Protein AF-0000000078660891 (afdb_homodimer)

pLDDT: mean 93.03, std 8.42, range [51.09, 98.94]

InterPro domains:
  IPR003448 Molybdopterin biosynthesis MoaE [PF02391] (15-117)
  IPR003448 Molybdopterin biosynthesis MoaE [cd00756] (11-133)
  IPR036563 Molybdopterin biosynthesis MoaE subunit superfamily [G3DSA:3.90.1170.40] (1-146)
  IPR036563 Molybdopterin biosynthesis MoaE subunit superfamily [SSF54690] (5-146)

Foldseek 3Di:
DEAEEEAADFDDQVVVVVVVCVQQPLFPAKDKDWDFAAPDPQFFKKFKDFDVVCQRVVLVVLLVVLVVVAVWSYWYWYAYGGMDGHPTTGIMIMTTHNDHVSNVVSRLQSVLCNLLPPGIWMWTQGPVGIDTDDRDPVSVVSNVVVVD/DEAEEEAADFDDQVVVVVVVCVQQVLFPAKDKDWDFAAPDPQFFKKFKDFDVVCQRVVLVVLLVVLVVVAVWSYWYWYAYGGMDGHPTTGIMIMTTHNDHVSNVVSRLQSVLCNLLPPGIWMWTQGPVGIDTDDRDPVSVVSNVVVVD

Solvent-accessible surface area (backbone atoms only — not comparable to full-atom values): 15226 Å² total; per-residue (Å²): 124,64,47,71,45,79,32,76,60,90,71,56,65,40,59,54,48,43,55,52,54,68,74,40,41,54,22,27,12,34,22,34,39,39,29,28,34,37,42,59,94,62,50,61,30,36,32,33,44,67,51,72,88,49,36,58,57,48,50,47,48,51,47,50,51,43,53,70,74,31,84,54,71,37,37,38,39,38,37,49,38,41,78,41,40,54,56,37,69,40,34,39,34,37,16,24,4,60,44,53,65,52,7,48,50,42,39,51,51,52,50,33,47,64,66,41,43,84,44,58,47,44,33,36,26,38,95,89,40,77,44,77,55,75,84,59,72,64,34,57,56,51,48,59,75,67,72,115,121,64,46,72,46,77,32,76,61,90,72,56,64,41,59,54,50,43,55,52,54,69,72,39,42,54,22,28,12,33,23,34,38,40,29,29,35,37,40,60,94,60,52,61,30,37,33,34,44,68,50,72,86,49,34,58,58,48,52,48,49,51,48,51,50,43,53,71,74,31,83,55,71,36,37,38,40,38,37,50,38,43,79,42,41,55,55,37,68,39,32,40,34,38,16,24,4,59,44,52,66,51,7,48,50,42,40,50,51,52,49,34,48,63,66,43,44,84,44,59,46,45,33,38,25,38,93,90,40,77,45,79,55,75,85,59,72,64,34,59,56,51,47,57,75,66,72,116

Structure (mmCIF, N/CA/C/O backbone):
data_AF-0000000078660891-model_v1
#
loop_
_entity.id
_entity.type
_entity.pdbx_description
1 polymer 'Molybdopterin synthase catalytic subunit'
#
loop_
_atom_site.group_PDB
_atom_site.id
_atom_site.type_symbol
_atom_site.label_atom_id
_atom_site.label_alt_id
_atom_site.label_comp_id
_atom_site.label_asym_id
_atom_site.label_entity_id
_atom_site.label_seq_id
_atom_site.pdbx_PDB_ins_code
_atom_site.Cartn_x
_atom_site.Cartn_y
_atom_site.Cartn_z
_atom_site.occupancy
_atom_site.B_iso_or_equiv
_atom_site.auth_seq_id
_atom_site.auth_comp_id
_atom_site.auth_asym_id
_atom_site.auth_atom_id
_atom_site.pdbx_PDB_model_num
ATOM 1 N N . MET A 1 1 ? 17.922 1.048 -7.715 1 82.75 1 MET A N 1
ATOM 2 C CA . MET A 1 1 ? 18.141 2.07 -6.695 1 82.75 1 MET A CA 1
ATOM 3 C C . MET A 1 1 ? 16.844 2.822 -6.391 1 82.75 1 MET A C 1
ATOM 5 O O . MET A 1 1 ? 16.016 3.023 -7.281 1 82.75 1 MET A O 1
ATOM 9 N N . ALA A 1 2 ? 16.641 3.23 -5.117 1 95.06 2 ALA A N 1
ATOM 10 C CA . ALA A 1 2 ? 15.453 3.947 -4.668 1 95.06 2 ALA A CA 1
ATOM 11 C C . ALA A 1 2 ? 15.352 5.312 -5.344 1 95.06 2 ALA A C 1
ATOM 13 O O . ALA A 1 2 ? 16.375 5.918 -5.695 1 95.06 2 ALA A O 1
ATOM 14 N N . ARG A 1 3 ? 14.281 5.781 -5.691 1 97.62 3 ARG A N 1
ATOM 15 C CA . ARG A 1 3 ? 14 7.141 -6.141 1 97.62 3 ARG A CA 1
ATOM 16 C C . ARG A 1 3 ? 13.398 7.973 -5.016 1 97.62 3 ARG A C 1
ATOM 18 O O . ARG A 1 3 ? 12.359 7.605 -4.449 1 97.62 3 ARG A O 1
ATOM 25 N N . VAL A 1 4 ? 14.031 8.984 -4.688 1 97.88 4 VAL A N 1
ATOM 26 C CA . VAL A 1 4 ? 13.602 9.875 -3.613 1 97.88 4 VAL A CA 1
ATOM 27 C C . VAL A 1 4 ? 13.438 11.297 -4.152 1 97.88 4 VAL A C 1
ATOM 29 O O . VAL A 1 4 ? 14.344 11.82 -4.812 1 97.88 4 VAL A O 1
ATOM 32 N N . ARG A 1 5 ? 12.305 11.859 -3.859 1 96.38 5 ARG A N 1
ATOM 33 C CA . ARG A 1 5 ? 12.008 13.188 -4.383 1 96.38 5 ARG A CA 1
ATOM 34 C C . ARG A 1 5 ? 11.328 14.055 -3.332 1 96.38 5 ARG A C 1
ATOM 36 O O . ARG A 1 5 ? 10.398 13.602 -2.658 1 96.38 5 ARG A O 1
ATOM 43 N N . LEU A 1 6 ? 11.789 15.164 -3.119 1 94.94 6 LEU A N 1
ATOM 44 C CA . LEU A 1 6 ? 11.086 16.219 -2.389 1 94.94 6 LEU A CA 1
ATOM 45 C C . LEU A 1 6 ? 10.43 17.203 -3.352 1 94.94 6 LEU A C 1
ATOM 47 O O . LEU A 1 6 ? 11.109 17.828 -4.168 1 94.94 6 LEU A O 1
ATOM 51 N N . ALA A 1 7 ? 9.125 17.312 -3.266 1 92.06 7 ALA A N 1
ATOM 52 C CA . ALA A 1 7 ? 8.398 18.078 -4.277 1 92.06 7 ALA A CA 1
ATOM 53 C C . ALA A 1 7 ? 7.715 19.297 -3.654 1 92.06 7 ALA A C 1
ATOM 55 O O . ALA A 1 7 ? 7.152 19.203 -2.561 1 92.06 7 ALA A O 1
ATOM 56 N N . LEU A 1 8 ? 7.777 20.391 -4.375 1 88.62 8 LEU A N 1
ATOM 57 C CA . LEU A 1 8 ? 7.008 21.562 -3.984 1 88.62 8 LEU A CA 1
ATOM 58 C C . LEU A 1 8 ? 5.695 21.625 -4.758 1 88.62 8 LEU A C 1
ATOM 60 O O . LEU A 1 8 ? 4.742 22.281 -4.312 1 88.62 8 LEU A O 1
ATOM 64 N N . ASP A 1 9 ? 5.727 20.875 -5.836 1 92.88 9 ASP A N 1
ATOM 65 C CA . ASP A 1 9 ? 4.535 20.859 -6.68 1 92.88 9 ASP A CA 1
ATOM 66 C C . ASP A 1 9 ? 3.709 19.594 -6.445 1 92.88 9 ASP A C 1
ATOM 68 O O . ASP A 1 9 ? 4.227 18.594 -5.949 1 92.88 9 ASP A O 1
ATOM 72 N N . ALA A 1 10 ? 2.496 19.766 -6.891 1 95.06 10 ALA A N 1
ATOM 73 C CA . ALA A 1 10 ? 1.582 18.641 -6.777 1 95.06 10 ALA A CA 1
ATOM 74 C C . ALA A 1 10 ? 2.049 17.469 -7.637 1 95.06 10 ALA A C 1
ATOM 76 O O . ALA A 1 10 ? 2.701 17.672 -8.664 1 95.06 10 ALA A O 1
ATOM 77 N N . PHE A 1 11 ? 1.88 16.25 -7.18 1 96.88 11 PHE A N 1
ATOM 78 C CA . PHE A 1 11 ? 2.031 15.055 -7.996 1 96.88 11 PHE A CA 1
ATOM 79 C C . PHE A 1 11 ? 0.749 14.234 -7.996 1 96.88 11 PHE A C 1
ATOM 81 O O . PHE A 1 11 ? -0.114 14.422 -7.137 1 96.88 11 PHE A O 1
ATOM 88 N N . GLU A 1 12 ? 0.584 13.453 -9.008 1 97.19 12 GLU A N 1
ATOM 89 C CA . GLU A 1 12 ? -0.563 12.562 -9.117 1 97.19 12 GLU A CA 1
ATOM 90 C C . GLU A 1 12 ? -0.206 11.148 -8.664 1 97.19 12 GLU A C 1
ATOM 92 O O . GLU A 1 12 ? 0.491 10.422 -9.367 1 97.19 12 GLU A O 1
ATOM 97 N N . PRO A 1 13 ? -0.673 10.766 -7.492 1 98.19 13 PRO A N 1
ATOM 98 C CA . PRO A 1 13 ? -0.253 9.484 -6.926 1 98.19 13 PRO A CA 1
ATOM 99 C C . PRO A 1 13 ? -0.479 8.312 -7.879 1 98.19 13 PRO A C 1
ATOM 101 O O . PRO A 1 13 ? 0.392 7.453 -8.023 1 98.19 13 PRO A O 1
ATOM 104 N N . ALA A 1 14 ? -1.625 8.328 -8.539 1 97.75 14 ALA A N 1
ATOM 105 C CA . ALA A 1 14 ? -1.939 7.199 -9.414 1 97.75 14 ALA A CA 1
ATOM 106 C C . ALA A 1 14 ? -0.945 7.102 -10.57 1 97.75 14 ALA A C 1
ATOM 108 O O . ALA A 1 14 ? -0.586 6.004 -11 1 97.75 14 ALA A O 1
ATOM 109 N N . ASP A 1 15 ? -0.543 8.266 -11.078 1 98.06 15 ASP A N 1
ATOM 110 C CA . ASP A 1 15 ? 0.458 8.289 -12.141 1 98.06 15 ASP A CA 1
ATOM 111 C C . ASP A 1 15 ? 1.803 7.77 -11.633 1 98.06 15 ASP A C 1
ATOM 113 O O . ASP A 1 15 ? 2.471 6.992 -12.32 1 98.06 15 ASP A O 1
ATOM 117 N N . GLU A 1 16 ? 2.219 8.234 -10.445 1 98.38 16 GLU A N 1
ATOM 118 C CA . GLU A 1 16 ? 3.469 7.777 -9.852 1 98.38 16 GLU A CA 1
ATOM 119 C C . GLU A 1 16 ? 3.447 6.27 -9.602 1 98.38 16 GLU A C 1
ATOM 121 O O . GLU A 1 16 ? 4.426 5.578 -9.883 1 98.38 16 GLU A O 1
ATOM 126 N N . ILE A 1 17 ? 2.311 5.773 -9.133 1 98.56 17 ILE A N 1
ATOM 127 C CA . ILE A 1 17 ? 2.145 4.363 -8.812 1 98.56 17 ILE A CA 1
ATOM 128 C C . ILE A 1 17 ? 2.205 3.527 -10.086 1 98.56 17 ILE A C 1
ATOM 130 O O . ILE A 1 17 ? 2.902 2.514 -10.141 1 98.56 17 ILE A O 1
ATOM 134 N N . ALA A 1 18 ? 1.501 4.008 -11.133 1 98.5 18 ALA A N 1
ATOM 135 C CA . ALA A 1 18 ? 1.494 3.293 -12.406 1 98.5 18 ALA A CA 1
ATOM 136 C C . ALA A 1 18 ? 2.904 3.172 -12.969 1 98.5 18 ALA A C 1
ATOM 138 O O . ALA A 1 18 ? 3.314 2.092 -13.406 1 98.5 18 ALA A O 1
ATOM 139 N N . ALA A 1 19 ? 3.625 4.285 -12.938 1 98.5 19 ALA A N 1
ATOM 140 C CA . ALA A 1 19 ? 4.988 4.301 -13.461 1 98.5 19 ALA A CA 1
ATOM 141 C C . ALA A 1 19 ? 5.898 3.385 -12.648 1 98.5 19 ALA A C 1
ATOM 143 O O . ALA A 1 19 ? 6.699 2.635 -13.211 1 98.5 19 ALA A O 1
ATOM 144 N N . PHE A 1 20 ? 5.766 3.436 -11.336 1 98.62 20 PHE A N 1
ATOM 145 C CA . PHE A 1 20 ? 6.586 2.617 -10.453 1 98.62 20 PHE A CA 1
ATOM 146 C C . PHE A 1 20 ? 6.316 1.135 -10.688 1 98.62 20 PHE A C 1
ATOM 148 O O . PHE A 1 20 ? 7.254 0.341 -10.805 1 98.62 20 PHE A O 1
ATOM 155 N N . ASN A 1 21 ? 4.992 0.787 -10.766 1 98.06 21 ASN A N 1
ATOM 156 C CA . ASN A 1 21 ? 4.613 -0.603 -11 1 98.06 21 ASN A CA 1
ATOM 157 C C . ASN A 1 21 ? 5.215 -1.137 -12.297 1 98.06 21 ASN A C 1
ATOM 159 O O . ASN A 1 21 ? 5.727 -2.258 -12.336 1 98.06 21 ASN A O 1
ATOM 163 N N . ALA A 1 22 ? 5.16 -0.332 -13.312 1 97.62 22 ALA A N 1
ATOM 164 C CA . ALA A 1 22 ? 5.625 -0.737 -14.633 1 97.62 22 ALA A CA 1
ATOM 165 C C . ALA A 1 22 ? 7.133 -0.985 -14.633 1 97.62 22 ALA A C 1
ATOM 167 O O . ALA A 1 22 ? 7.637 -1.776 -15.43 1 97.62 22 ALA A O 1
ATOM 168 N N . LEU A 1 23 ? 7.863 -0.389 -13.727 1 97.94 23 LEU A N 1
ATOM 169 C CA . LEU A 1 23 ? 9.32 -0.449 -13.688 1 97.94 23 LEU A CA 1
ATOM 170 C C . LEU A 1 23 ? 9.797 -1.714 -12.977 1 97.94 23 LEU A C 1
ATOM 172 O O . LEU A 1 23 ? 10.969 -2.07 -13.055 1 97.94 23 LEU A O 1
ATOM 176 N N . HIS A 1 24 ? 8.891 -2.391 -12.305 1 97.75 24 HIS A N 1
ATOM 177 C CA . HIS A 1 24 ? 9.336 -3.502 -11.477 1 97.75 24 HIS A CA 1
ATOM 178 C C . HIS A 1 24 ? 8.555 -4.773 -11.781 1 97.75 24 HIS A C 1
ATOM 180 O O . HIS A 1 24 ? 7.891 -5.328 -10.906 1 97.75 24 HIS A O 1
ATOM 186 N N . PRO A 1 25 ? 8.727 -5.297 -12.945 1 96.5 25 PRO A N 1
ATOM 187 C CA . PRO A 1 25 ? 7.973 -6.473 -13.383 1 96.5 25 PRO A CA 1
ATOM 188 C C . PRO A 1 25 ? 8.367 -7.742 -12.641 1 96.5 25 PRO A C 1
ATOM 190 O O . PRO A 1 25 ? 7.645 -8.742 -12.68 1 96.5 25 PRO A O 1
ATOM 193 N N . ALA A 1 26 ? 9.539 -7.691 -12 1 96.44 26 ALA A N 1
ATOM 194 C CA . ALA A 1 26 ? 10.008 -8.867 -11.273 1 96.44 26 ALA A CA 1
ATOM 195 C C . ALA A 1 26 ? 9.406 -8.922 -9.875 1 96.44 26 ALA A C 1
ATOM 197 O O . ALA A 1 26 ? 9.547 -9.922 -9.164 1 96.44 26 ALA A O 1
ATOM 198 N N . ALA A 1 27 ? 8.727 -7.828 -9.469 1 97.62 27 ALA A N 1
ATOM 199 C CA . ALA A 1 27 ? 8.117 -7.805 -8.141 1 97.62 27 ALA A CA 1
ATOM 200 C C . ALA A 1 27 ? 6.879 -8.695 -8.086 1 97.62 27 ALA A C 1
ATOM 202 O O . ALA A 1 27 ? 6.062 -8.688 -9.016 1 97.62 27 ALA A O 1
ATOM 203 N N . GLY A 1 28 ? 6.789 -9.453 -7.027 1 97.06 28 GLY A N 1
ATOM 204 C CA . GLY A 1 28 ? 5.566 -10.195 -6.766 1 97.06 28 GLY A CA 1
ATOM 205 C C . GLY A 1 28 ? 4.582 -9.438 -5.898 1 97.06 28 GLY A C 1
ATOM 206 O O . GLY A 1 28 ? 3.396 -9.773 -5.848 1 97.06 28 GLY A O 1
ATOM 207 N N . GLY A 1 29 ? 5.102 -8.461 -5.18 1 98.12 29 GLY A N 1
ATOM 208 C CA . GLY A 1 29 ? 4.305 -7.625 -4.301 1 98.12 29 GLY A CA 1
ATOM 209 C C . GLY A 1 29 ? 4.785 -6.188 -4.25 1 98.12 29 GLY A C 1
ATOM 210 O O . GLY A 1 29 ? 5.988 -5.934 -4.168 1 98.12 29 GLY A O 1
ATOM 211 N N . ILE A 1 30 ? 3.887 -5.277 -4.355 1 98.88 30 ILE A N 1
ATOM 212 C CA . ILE A 1 30 ? 4.164 -3.852 -4.234 1 98.88 30 ILE A CA 1
ATOM 213 C C . ILE A 1 30 ? 3.244 -3.234 -3.186 1 98.88 30 ILE A C 1
ATOM 215 O O . ILE A 1 30 ? 2.021 -3.385 -3.258 1 98.88 30 ILE A O 1
ATOM 219 N N . VAL A 1 31 ? 3.852 -2.619 -2.221 1 98.94 31 VAL A N 1
ATOM 220 C CA . VAL A 1 31 ? 3.09 -1.907 -1.198 1 98.94 31 VAL A CA 1
ATOM 221 C C . VAL A 1 31 ? 3.252 -0.401 -1.39 1 98.94 31 VAL A C 1
ATOM 223 O O . VAL A 1 31 ? 4.363 0.089 -1.605 1 98.94 31 VAL A O 1
ATOM 226 N N . THR A 1 32 ? 2.15 0.285 -1.341 1 98.88 32 THR A N 1
ATOM 227 C CA . THR A 1 32 ? 2.133 1.735 -1.495 1 98.88 32 THR A CA 1
ATOM 228 C C . THR A 1 32 ? 1.429 2.396 -0.313 1 98.88 32 THR A C 1
ATOM 230 O O . THR A 1 32 ? 0.391 1.916 0.146 1 98.88 32 THR A O 1
ATOM 233 N N . PHE A 1 33 ? 1.987 3.373 0.142 1 98.88 33 PHE A N 1
ATOM 234 C CA . PHE A 1 33 ? 1.32 4.258 1.092 1 98.88 33 PHE A CA 1
ATOM 235 C C . PHE A 1 33 ? 1.118 5.641 0.491 1 98.88 33 PHE A C 1
ATOM 237 O O . PHE A 1 33 ? 2.055 6.23 -0.053 1 98.88 33 PHE A O 1
ATOM 244 N N . LEU A 1 34 ? -0.027 6.113 0.581 1 98.81 34 LEU A N 1
ATOM 245 C CA . LEU A 1 34 ? -0.376 7.48 0.213 1 98.81 34 LEU A CA 1
ATOM 246 C C . LEU A 1 34 ? -0.89 8.25 1.422 1 98.81 34 LEU A C 1
ATOM 248 O O . LEU A 1 34 ? -1.894 7.871 2.027 1 98.81 34 LEU A O 1
ATOM 252 N N . GLY A 1 35 ? -0.193 9.234 1.776 1 98.12 35 GLY A N 1
ATOM 253 C CA . GLY A 1 35 ? -0.695 10.211 2.727 1 98.12 35 GLY A CA 1
ATOM 254 C C . GLY A 1 35 ? -1.284 11.438 2.062 1 98.12 35 GLY A C 1
ATOM 255 O O . GLY A 1 35 ? -0.744 11.938 1.071 1 98.12 35 GLY A O 1
ATOM 256 N N . GLN A 1 36 ? -2.371 11.93 2.584 1 98 36 GLN A N 1
ATOM 257 C CA . GLN A 1 36 ? -3.021 13.102 2.004 1 98 36 GLN A CA 1
ATOM 258 C C . GLN A 1 36 ? -3.594 14.008 3.092 1 98 36 GLN A C 1
ATOM 260 O O . GLN A 1 36 ? -3.809 13.562 4.223 1 98 36 GLN A O 1
ATOM 265 N N . VAL A 1 37 ? -3.773 15.258 2.719 1 97.12 37 VAL A N 1
ATOM 266 C CA . VAL A 1 37 ? -4.465 16.172 3.619 1 97.12 37 VAL A CA 1
ATOM 267 C C . VAL A 1 37 ? -5.926 15.758 3.764 1 97.12 37 VAL A C 1
ATOM 269 O O . VAL A 1 37 ? -6.668 15.727 2.781 1 97.12 37 VAL A O 1
ATOM 272 N N . ARG A 1 38 ? -6.289 15.469 4.961 1 96.88 38 ARG A N 1
ATOM 273 C CA . ARG A 1 38 ? -7.637 14.961 5.188 1 96.88 38 ARG A CA 1
ATOM 274 C C . ARG A 1 38 ? -8.68 16.047 4.922 1 96.88 38 ARG A C 1
ATOM 276 O O . ARG A 1 38 ? -8.492 17.203 5.297 1 96.88 38 ARG A O 1
ATOM 283 N N . GLU A 1 39 ? -9.625 15.578 4.27 1 96.06 39 GLU A N 1
ATOM 284 C CA . GLU A 1 39 ? -10.805 16.438 4.219 1 96.06 39 GLU A CA 1
ATOM 285 C C . GLU A 1 39 ? -11.625 16.328 5.504 1 96.06 39 GLU A C 1
ATOM 287 O O . GLU A 1 39 ? -11.766 15.234 6.059 1 96.06 39 GLU A O 1
ATOM 292 N N . GLY A 1 40 ? -12.031 17.422 5.859 1 90 40 GLY A N 1
ATOM 293 C CA . GLY A 1 40 ? -12.828 17.5 7.074 1 90 40 GLY A CA 1
ATOM 294 C C . GLY A 1 40 ? -12.07 18.094 8.25 1 90 40 GLY A C 1
ATOM 295 O O . GLY A 1 40 ? -10.922 18.516 8.102 1 90 40 GLY A O 1
ATOM 296 N N . GLY A 1 41 ? -12.719 18.297 9.383 1 89.31 41 GLY A N 1
ATOM 297 C CA . GLY A 1 41 ? -12.102 18.781 10.609 1 89.31 41 GLY A CA 1
ATOM 298 C C . GLY A 1 41 ? -11.875 20.281 10.602 1 89.31 41 GLY A C 1
ATOM 299 O O . GLY A 1 41 ? -11.188 20.828 11.469 1 89.31 41 GLY A O 1
ATOM 300 N N . GLY A 1 42 ? -12.305 20.922 9.57 1 93.25 42 GLY A N 1
ATOM 301 C CA . GLY A 1 42 ? -12.203 22.375 9.555 1 93.25 42 GLY A CA 1
ATOM 302 C C . GLY A 1 42 ? -10.883 22.875 9.008 1 93.25 42 GLY A C 1
ATOM 303 O O . GLY A 1 42 ? -10.617 24.078 9.023 1 93.25 42 GLY A O 1
ATOM 304 N N . VAL A 1 43 ? -10.008 21.984 8.555 1 94.69 43 VAL A N 1
ATOM 305 C CA . VAL A 1 43 ? -8.719 22.391 8.008 1 94.69 43 VAL A CA 1
ATOM 306 C C . VAL A 1 43 ? -8.914 22.938 6.598 1 94.69 43 VAL A C 1
ATOM 308 O O . VAL A 1 43 ? -9.531 22.297 5.75 1 94.69 43 VAL A O 1
ATOM 311 N N . GLU A 1 44 ? -8.383 24.109 6.398 1 97.25 44 GLU A N 1
ATOM 312 C CA . GLU A 1 44 ? -8.477 24.766 5.094 1 97.25 44 GLU A CA 1
ATOM 313 C C . GLU A 1 44 ? -7.203 24.562 4.281 1 97.25 44 GLU A C 1
ATOM 315 O O . GLU A 1 44 ? -7.234 24.578 3.051 1 97.25 44 GLU A O 1
ATOM 320 N N . ALA A 1 45 ? -6.113 24.484 5.059 1 97.5 45 ALA A N 1
ATOM 321 C CA . ALA A 1 45 ? -4.805 24.297 4.438 1 97.5 45 ALA A CA 1
ATOM 322 C C . ALA A 1 45 ? -3.787 23.781 5.449 1 97.5 45 ALA A C 1
ATOM 324 O O . ALA A 1 45 ? -3.979 23.922 6.66 1 97.5 45 ALA A O 1
ATOM 325 N N . LEU A 1 46 ? -2.822 23.141 4.902 1 96.31 46 LEU A N 1
ATOM 326 C CA . LEU A 1 46 ? -1.662 22.75 5.691 1 96.31 46 LEU A CA 1
ATOM 327 C C . LEU A 1 46 ? -0.367 23.156 5 1 96.31 46 LEU A C 1
ATOM 329 O O . LEU A 1 46 ? -0.306 23.219 3.771 1 96.31 46 LEU A O 1
ATOM 333 N N . GLU A 1 47 ? 0.554 23.516 5.801 1 95.75 47 GLU A N 1
ATOM 334 C CA . GLU A 1 47 ? 1.881 23.781 5.262 1 95.75 47 GLU A CA 1
ATOM 335 C C . GLU A 1 47 ? 2.943 22.922 5.938 1 95.75 47 GLU A C 1
ATOM 337 O O . GLU A 1 47 ? 3 22.859 7.168 1 95.75 47 GLU A O 1
ATOM 342 N N . LEU A 1 48 ? 3.709 22.281 5.074 1 94.94 48 LEU A N 1
ATOM 343 C CA . LEU A 1 48 ? 4.906 21.609 5.559 1 94.94 48 LEU A CA 1
ATOM 344 C C . LEU A 1 48 ? 6.16 22.406 5.203 1 94.94 48 LEU A C 1
ATOM 346 O O . LEU A 1 48 ? 6.34 22.797 4.051 1 94.94 48 LEU A O 1
ATOM 350 N N . GLN A 1 49 ? 6.938 22.625 6.191 1 92.88 49 GLN A N 1
ATOM 351 C CA . GLN A 1 49 ? 8.25 23.219 6 1 92.88 49 GLN A CA 1
ATOM 352 C C . GLN A 1 49 ? 9.359 22.234 6.336 1 92.88 49 GLN A C 1
ATOM 354 O O . GLN A 1 49 ? 9.133 21.25 7.055 1 92.88 49 GLN A O 1
ATOM 359 N N . HIS A 1 50 ? 10.445 22.438 5.609 1 90.12 50 HIS A N 1
ATOM 360 C CA . HIS A 1 50 ? 11.547 21.516 5.871 1 90.12 50 HIS A CA 1
ATOM 361 C C . HIS A 1 50 ? 12.891 22.25 5.855 1 90.12 50 HIS A C 1
ATOM 363 O O . HIS A 1 50 ? 12.977 23.391 5.391 1 90.12 50 HIS A O 1
ATOM 369 N N . TYR A 1 51 ? 13.859 21.594 6.508 1 87.62 51 TYR A N 1
ATOM 370 C CA . TYR A 1 51 ? 15.234 22.094 6.438 1 87.62 51 TYR A CA 1
ATOM 371 C C . TYR A 1 51 ? 15.961 21.5 5.234 1 87.62 51 TYR A C 1
ATOM 373 O O . TYR A 1 51 ? 16.5 20.391 5.309 1 87.62 51 TYR A O 1
ATOM 381 N N . ALA A 1 52 ? 16.156 22.234 4.219 1 83.94 52 ALA A N 1
ATOM 382 C CA . ALA A 1 52 ? 16.547 21.781 2.885 1 83.94 52 ALA A CA 1
ATOM 383 C C . ALA A 1 52 ? 17.828 20.969 2.932 1 83.94 52 ALA A C 1
ATOM 385 O O . ALA A 1 52 ? 17.906 19.891 2.342 1 83.94 52 ALA A O 1
ATOM 386 N N . PRO A 1 53 ? 18.781 21.375 3.654 1 86.75 53 PRO A N 1
ATOM 387 C CA . PRO A 1 53 ? 20.078 20.688 3.613 1 86.75 53 PRO A CA 1
ATOM 388 C C . PRO A 1 53 ? 20.016 19.281 4.219 1 86.75 53 PRO A C 1
ATOM 390 O O . PRO A 1 53 ? 20.875 18.453 3.932 1 86.75 53 PRO A O 1
ATOM 393 N N . MET A 1 54 ? 18.953 19.062 4.984 1 88.56 54 MET A N 1
ATOM 394 C CA . MET A 1 54 ? 18.969 17.797 5.715 1 88.56 54 MET A CA 1
ATOM 395 C C . MET A 1 54 ? 17.828 16.891 5.266 1 88.56 54 MET A C 1
ATOM 397 O O . MET A 1 54 ? 17.922 15.664 5.363 1 88.56 54 MET A O 1
ATOM 401 N N . THR A 1 55 ? 16.812 17.484 4.77 1 92 55 THR A N 1
ATOM 402 C CA . THR A 1 55 ? 15.586 16.719 4.539 1 92 55 THR A CA 1
ATOM 403 C C . THR A 1 55 ? 15.781 15.703 3.414 1 92 55 THR A C 1
ATOM 405 O O . THR A 1 55 ? 15.656 14.5 3.629 1 92 55 THR A O 1
ATOM 408 N N . LEU A 1 56 ? 16.203 16.172 2.252 1 94.19 56 LEU A N 1
ATOM 409 C CA . LEU A 1 56 ? 16.344 15.266 1.115 1 94.19 56 LEU A CA 1
ATOM 410 C C . LEU A 1 56 ? 17.484 14.273 1.356 1 94.19 56 LEU A C 1
ATOM 412 O O . LEU A 1 56 ? 17.297 13.062 1.173 1 94.19 56 LEU A O 1
ATOM 416 N N . PRO A 1 57 ? 18.688 14.711 1.883 1 94.44 57 PRO A N 1
ATOM 417 C CA . PRO A 1 57 ? 19.719 13.727 2.199 1 94.44 57 PRO A CA 1
ATOM 418 C C . PRO A 1 57 ? 19.266 12.703 3.236 1 94.44 57 PRO A C 1
ATOM 420 O O . PRO A 1 57 ? 19.625 11.523 3.143 1 94.44 57 PRO A O 1
ATOM 423 N N . GLY A 1 58 ? 18.5 13.102 4.234 1 94.25 58 GLY A N 1
ATOM 424 C CA . GLY A 1 58 ? 17.953 12.188 5.227 1 94.25 58 GLY A CA 1
ATOM 425 C C . GLY A 1 58 ? 17 11.172 4.641 1 94.25 58 GLY A C 1
ATOM 426 O O . GLY A 1 58 ? 17.062 9.984 4.973 1 94.25 58 GLY A O 1
ATOM 427 N N . MET A 1 59 ? 16.172 11.641 3.74 1 95.88 59 MET A N 1
ATOM 428 C CA . MET A 1 59 ? 15.25 10.742 3.053 1 95.88 59 MET A CA 1
ATOM 429 C C . MET A 1 59 ? 16.016 9.727 2.207 1 95.88 59 MET A C 1
ATOM 431 O O . MET A 1 59 ? 15.633 8.555 2.156 1 95.88 59 MET A O 1
ATOM 435 N N . GLU A 1 60 ? 17.047 10.188 1.566 1 96.81 60 GLU A N 1
ATOM 436 C CA . GLU A 1 60 ? 17.859 9.305 0.745 1 96.81 60 GLU A CA 1
ATOM 437 C C . GLU A 1 60 ? 18.578 8.258 1.598 1 96.81 60 GLU A C 1
ATOM 439 O O . GLU A 1 60 ? 18.656 7.086 1.215 1 96.81 60 GLU A O 1
ATOM 444 N N . GLU A 1 61 ? 19.031 8.719 2.709 1 96.19 61 GLU A N 1
ATOM 445 C CA . GLU A 1 61 ? 19.672 7.781 3.621 1 96.19 61 GLU A CA 1
ATOM 446 C C . GLU A 1 61 ? 18.672 6.758 4.152 1 96.19 61 GLU A C 1
ATOM 448 O O . GLU A 1 61 ? 18.984 5.57 4.254 1 96.19 61 GLU A O 1
ATOM 453 N N . LEU A 1 62 ? 17.516 7.219 4.48 1 96.25 62 LEU A N 1
ATOM 454 C CA . LEU A 1 62 ? 16.453 6.332 4.926 1 96.25 62 LEU A CA 1
ATOM 455 C C . LEU A 1 62 ? 16.156 5.273 3.873 1 96.25 62 LEU A C 1
ATOM 457 O O . LEU A 1 62 ? 16 4.094 4.199 1 96.25 62 LEU A O 1
ATOM 461 N N . ALA A 1 63 ? 16.109 5.684 2.639 1 98 63 ALA A N 1
ATOM 462 C CA . ALA A 1 63 ? 15.867 4.754 1.538 1 98 63 ALA A CA 1
ATOM 463 C C . ALA A 1 63 ? 16.984 3.721 1.437 1 98 63 ALA A C 1
ATOM 465 O O . ALA A 1 63 ? 16.719 2.529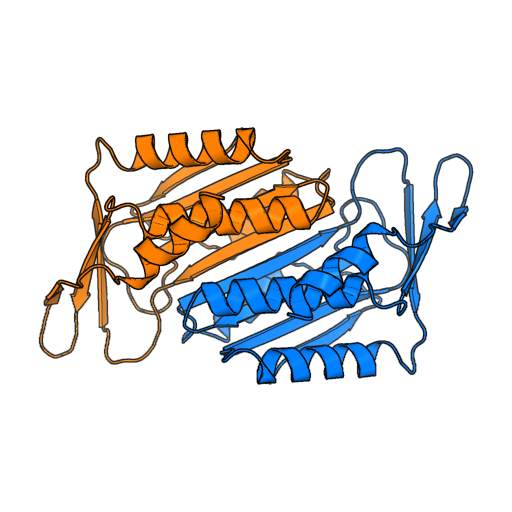 1.251 1 98 63 ALA A O 1
ATOM 466 N N . ARG A 1 64 ? 18.219 4.176 1.604 1 97.5 64 ARG A N 1
ATOM 467 C CA . ARG A 1 64 ? 19.359 3.273 1.547 1 97.5 64 ARG A CA 1
ATOM 468 C C . ARG A 1 64 ? 19.297 2.238 2.666 1 97.5 64 ARG A C 1
ATOM 470 O O . ARG A 1 64 ? 19.578 1.058 2.441 1 97.5 64 ARG A O 1
ATOM 477 N N . VAL A 1 65 ? 18.953 2.684 3.82 1 97.31 65 VAL A N 1
ATOM 478 C CA . VAL A 1 65 ? 18.844 1.785 4.965 1 97.31 65 VAL A CA 1
ATOM 479 C C . VAL A 1 65 ? 17.766 0.732 4.699 1 97.31 65 VAL A C 1
ATOM 481 O O . VAL A 1 65 ? 17.984 -0.459 4.93 1 97.31 65 VAL A O 1
ATOM 484 N N . ALA A 1 66 ? 16.609 1.167 4.191 1 97.62 66 ALA A N 1
ATOM 485 C CA . ALA A 1 66 ? 15.523 0.238 3.881 1 97.62 66 ALA A CA 1
ATOM 486 C C . ALA A 1 66 ? 15.977 -0.803 2.859 1 97.62 66 ALA A C 1
ATOM 488 O O . ALA A 1 66 ? 15.703 -1.996 3.018 1 97.62 66 ALA A O 1
ATOM 489 N N . GLU A 1 67 ? 16.719 -0.349 1.86 1 97.88 67 GLU A N 1
ATOM 490 C CA . GLU A 1 67 ? 17.172 -1.243 0.803 1 97.88 67 GLU A CA 1
ATOM 491 C C . GLU A 1 67 ? 18.203 -2.234 1.331 1 97.88 67 GLU A C 1
ATOM 493 O O . GLU A 1 67 ? 18.359 -3.33 0.787 1 97.88 67 GLU A O 1
ATOM 498 N N . ARG A 1 68 ? 18.891 -1.805 2.367 1 97.19 68 ARG A N 1
ATOM 499 C CA . ARG A 1 68 ? 19.859 -2.705 2.982 1 97.19 68 ARG A CA 1
ATOM 500 C C . ARG A 1 68 ? 19.156 -3.727 3.879 1 97.19 68 ARG A C 1
ATOM 502 O O . ARG A 1 68 ? 19.641 -4.852 4.027 1 97.19 68 ARG A O 1
ATOM 509 N N . ARG A 1 69 ? 18.078 -3.363 4.441 1 97.31 69 ARG A N 1
ATOM 510 C CA . ARG A 1 69 ? 17.391 -4.211 5.406 1 97.31 69 ARG A CA 1
ATOM 511 C C . ARG A 1 69 ? 16.531 -5.258 4.699 1 97.31 69 ARG A C 1
ATOM 513 O O . ARG A 1 69 ? 16.359 -6.371 5.203 1 97.31 69 ARG A O 1
ATOM 520 N N . TRP A 1 70 ? 15.938 -4.906 3.586 1 98.06 70 TRP A N 1
ATOM 521 C CA . TRP A 1 70 ? 15.055 -5.82 2.861 1 98.06 70 TRP A CA 1
ATOM 522 C C . TRP A 1 70 ? 15.477 -5.93 1.399 1 98.06 70 TRP A C 1
ATOM 524 O O . TRP A 1 70 ? 15.938 -4.957 0.803 1 98.06 70 TRP A O 1
ATOM 534 N N . PRO A 1 71 ? 15.352 -7.117 0.847 1 98.06 71 PRO A N 1
ATOM 535 C CA . PRO A 1 71 ? 15.672 -7.309 -0.571 1 98.06 71 PRO A CA 1
ATOM 536 C C . PRO A 1 71 ? 14.602 -6.73 -1.497 1 98.06 71 PRO A C 1
ATOM 538 O O . PRO A 1 71 ? 13.812 -7.477 -2.072 1 98.06 71 PRO A O 1
ATOM 541 N N . LEU A 1 72 ? 14.711 -5.453 -1.768 1 98.44 72 LEU A N 1
ATOM 542 C CA . LEU A 1 72 ? 13.703 -4.746 -2.551 1 98.44 72 LEU A CA 1
ATOM 543 C C . LEU A 1 72 ? 14.078 -4.73 -4.031 1 98.44 72 LEU A C 1
ATOM 545 O O . LEU A 1 72 ? 15.258 -4.637 -4.375 1 98.44 72 LEU A O 1
ATOM 549 N N . GLU A 1 73 ? 13.07 -4.836 -4.855 1 97.88 73 GLU A N 1
ATOM 550 C CA . GLU A 1 73 ? 13.219 -4.582 -6.285 1 97.88 73 GLU A CA 1
ATOM 551 C C . GLU A 1 73 ? 13.227 -3.086 -6.582 1 97.88 73 GLU A C 1
ATOM 553 O O . GLU A 1 73 ? 13.812 -2.648 -7.578 1 97.88 73 GLU A O 1
ATOM 558 N N . GLY A 1 74 ? 12.562 -2.332 -5.75 1 98.56 74 GLY A N 1
ATOM 559 C CA . GLY A 1 74 ? 12.477 -0.89 -5.918 1 98.56 74 GLY A CA 1
ATOM 560 C C . GLY A 1 74 ? 11.859 -0.186 -4.723 1 98.56 74 GLY A C 1
ATOM 561 O O . GLY A 1 74 ? 11.156 -0.807 -3.926 1 98.56 74 GLY A O 1
ATOM 562 N N . LEU A 1 75 ? 12.148 1.088 -4.641 1 98.88 75 LEU A N 1
ATOM 563 C CA . LEU A 1 75 ? 11.617 1.952 -3.592 1 98.88 75 LEU A CA 1
ATOM 564 C C . LEU A 1 75 ? 11.445 3.379 -4.102 1 98.88 75 LEU A C 1
ATOM 566 O O . LEU A 1 75 ? 12.344 3.928 -4.742 1 98.88 75 LEU A O 1
ATOM 570 N N . LEU A 1 76 ? 10.289 3.918 -3.906 1 98.88 76 LEU A N 1
ATOM 571 C CA . LEU A 1 76 ? 9.977 5.305 -4.234 1 98.88 76 LEU A CA 1
ATOM 572 C C . LEU A 1 76 ? 9.516 6.066 -3 1 98.88 76 LEU A C 1
ATOM 574 O O . LEU A 1 76 ? 8.688 5.566 -2.232 1 98.88 76 LEU A O 1
ATOM 578 N N . ILE A 1 77 ? 10.086 7.18 -2.754 1 98.5 77 ILE A N 1
ATOM 579 C CA . ILE A 1 77 ? 9.633 8.109 -1.726 1 98.5 77 ILE A CA 1
ATOM 580 C C . ILE A 1 77 ? 9.422 9.492 -2.336 1 98.5 77 ILE A C 1
ATOM 582 O O . ILE A 1 77 ? 10.359 10.102 -2.846 1 98.5 77 ILE A O 1
ATOM 586 N N . VAL A 1 78 ? 8.234 9.945 -2.328 1 98.06 78 VAL A N 1
ATOM 587 C CA . VAL A 1 78 ? 7.906 11.312 -2.715 1 98.06 78 VAL A CA 1
ATOM 588 C C . VAL A 1 78 ? 7.273 12.039 -1.533 1 98.06 78 VAL A C 1
ATOM 590 O O . VAL A 1 78 ? 6.285 11.578 -0.963 1 98.06 78 VAL A O 1
ATOM 593 N N . HIS A 1 79 ? 7.801 13.07 -1.15 1 96.94 79 HIS A N 1
ATOM 594 C CA . HIS A 1 79 ? 7.242 13.883 -0.074 1 96.94 79 HIS A CA 1
ATOM 595 C C . HIS A 1 79 ? 7.105 15.344 -0.498 1 96.94 79 HIS A C 1
ATOM 597 O O . HIS A 1 79 ? 8.031 15.914 -1.076 1 96.94 79 HIS A O 1
ATOM 603 N N . ARG A 1 80 ? 6.012 15.867 -0.206 1 95.94 80 ARG A N 1
ATOM 604 C CA . ARG A 1 80 ? 5.762 17.266 -0.565 1 95.94 80 ARG A CA 1
ATOM 605 C C . ARG A 1 80 ? 6.121 18.188 0.585 1 95.94 80 ARG A C 1
ATOM 607 O O . ARG A 1 80 ? 6.102 17.797 1.75 1 95.94 80 ARG A O 1
ATOM 614 N N . SER A 1 81 ? 6.5 19.359 0.222 1 94.94 81 SER A N 1
ATOM 615 C CA . SER A 1 81 ? 6.59 20.5 1.12 1 94.94 81 SER A CA 1
ATOM 616 C C . SER A 1 81 ? 5.781 21.688 0.592 1 94.94 81 SER A C 1
ATOM 618 O O . SER A 1 81 ? 5.301 21.656 -0.543 1 94.94 81 SER A O 1
ATOM 620 N N . GLY A 1 82 ? 5.535 22.625 1.489 1 95.62 82 GLY A N 1
ATOM 621 C CA . GLY A 1 82 ? 4.766 23.797 1.105 1 95.62 82 GLY A CA 1
ATOM 622 C C . GLY A 1 82 ? 3.301 23.703 1.485 1 95.62 82 GLY A C 1
ATOM 623 O O . GLY A 1 82 ? 2.928 22.906 2.344 1 95.62 82 GLY A O 1
ATOM 624 N N . VAL A 1 83 ? 2.518 24.562 0.846 1 96.69 83 VAL A N 1
ATOM 625 C CA . VAL A 1 83 ? 1.105 24.672 1.199 1 96.69 83 VAL A CA 1
ATOM 626 C C . VAL A 1 83 ? 0.292 23.656 0.389 1 96.69 83 VAL A C 1
ATOM 628 O O . VAL A 1 83 ? 0.505 23.5 -0.816 1 96.69 83 VAL A O 1
ATOM 631 N N . MET A 1 84 ? -0.562 23 1.106 1 97.5 84 MET A N 1
ATOM 632 C CA . MET A 1 84 ? -1.453 22.016 0.498 1 97.5 84 MET A CA 1
ATOM 633 C C . MET A 1 84 ? -2.885 22.203 0.993 1 97.5 84 MET A C 1
ATOM 635 O O . MET A 1 84 ? -3.107 22.75 2.072 1 97.5 84 MET A O 1
ATOM 639 N N . LYS A 1 85 ? -3.812 21.812 0.18 1 97.19 85 LYS A N 1
ATOM 640 C CA . LYS A 1 85 ? -5.23 21.875 0.519 1 97.19 85 LYS A CA 1
ATOM 641 C C . LYS A 1 85 ? -5.785 20.484 0.815 1 97.19 85 LYS A C 1
ATOM 643 O O . LYS A 1 85 ? -5.148 19.469 0.502 1 97.19 85 LYS A O 1
ATOM 648 N N . PRO A 1 86 ? -6.961 20.406 1.426 1 97.38 86 PRO A N 1
ATOM 649 C CA . PRO A 1 86 ? -7.578 19.109 1.653 1 97.38 86 PRO A CA 1
ATOM 650 C C . PRO A 1 86 ? -7.621 18.25 0.391 1 97.38 86 PRO A C 1
ATOM 652 O O . PRO A 1 86 ? -7.891 18.75 -0.698 1 97.38 86 PRO A O 1
ATOM 655 N N . ARG A 1 87 ? -7.25 16.984 0.504 1 97.06 87 ARG A N 1
ATOM 656 C CA . ARG A 1 87 ? -7.234 15.953 -0.533 1 97.06 87 ARG A CA 1
ATOM 657 C C . ARG A 1 87 ? -5.883 15.914 -1.243 1 97.06 87 ARG A C 1
ATOM 659 O O . ARG A 1 87 ? -5.57 14.945 -1.937 1 97.06 87 ARG A O 1
ATOM 666 N N . ASP A 1 88 ? -5.094 17 -1.114 1 97.62 88 ASP A N 1
ATOM 667 C CA . ASP A 1 88 ? -3.783 16.984 -1.755 1 97.62 88 ASP A CA 1
ATOM 668 C C . ASP A 1 88 ? -2.918 15.859 -1.203 1 97.62 88 ASP A C 1
ATOM 670 O O . ASP A 1 88 ? -2.908 15.609 0.004 1 97.62 88 ASP A O 1
ATOM 674 N N . PRO A 1 89 ? -2.188 15.133 -2.074 1 98 89 PRO A N 1
ATOM 675 C CA . PRO A 1 89 ? -1.201 14.164 -1.587 1 98 89 PRO A CA 1
ATOM 676 C C . PRO A 1 89 ? -0.035 14.828 -0.858 1 98 89 PRO A C 1
ATOM 678 O O . PRO A 1 89 ? 0.43 15.891 -1.27 1 98 89 PRO A O 1
ATOM 681 N N . ILE A 1 90 ? 0.34 14.266 0.2 1 97.12 90 ILE A N 1
ATOM 682 C CA . ILE A 1 90 ? 1.453 14.75 1.01 1 97.12 90 ILE A CA 1
ATOM 683 C C . ILE A 1 90 ? 2.689 13.891 0.751 1 97.12 90 ILE A C 1
ATOM 685 O O . ILE A 1 90 ? 3.781 14.414 0.519 1 97.12 90 ILE A O 1
ATOM 689 N N . VAL A 1 91 ? 2.523 12.602 0.798 1 97.88 91 VAL A N 1
ATOM 690 C CA . VAL A 1 91 ? 3.643 11.672 0.742 1 97.88 91 VAL A CA 1
ATOM 691 C C . VAL A 1 91 ? 3.213 10.391 0.024 1 97.88 91 VAL A C 1
ATOM 693 O O . VAL A 1 91 ? 2.074 9.945 0.17 1 97.88 91 VAL A O 1
ATOM 696 N N . LEU A 1 92 ? 4.043 9.828 -0.801 1 98.69 92 LEU A N 1
ATOM 697 C CA . LEU A 1 92 ? 3.887 8.547 -1.473 1 98.69 92 LEU A CA 1
ATOM 698 C C . LEU A 1 92 ? 5.121 7.672 -1.273 1 98.69 92 LEU A C 1
ATOM 700 O O . LEU A 1 92 ? 6.242 8.102 -1.555 1 98.69 92 LEU A O 1
ATOM 704 N N . VAL A 1 93 ? 4.926 6.539 -0.729 1 98.81 93 VAL A N 1
ATOM 705 C CA . VAL A 1 93 ? 5.977 5.535 -0.602 1 98.81 93 VAL A CA 1
ATOM 706 C C . VAL A 1 93 ? 5.562 4.258 -1.325 1 98.81 93 VAL A C 1
ATOM 708 O O . VAL A 1 93 ? 4.461 3.744 -1.108 1 98.81 93 VAL A O 1
ATOM 711 N N . CYS A 1 94 ? 6.379 3.785 -2.189 1 98.94 94 CYS A N 1
ATOM 712 C CA . CYS A 1 94 ? 6.172 2.518 -2.879 1 98.94 94 CYS A CA 1
ATOM 713 C C . CYS A 1 94 ? 7.348 1.574 -2.65 1 98.94 94 CYS A C 1
ATOM 715 O O . CYS A 1 94 ? 8.5 1.958 -2.842 1 98.94 94 CYS A O 1
ATOM 717 N N . ALA A 1 95 ? 7.074 0.417 -2.264 1 98.94 95 ALA A N 1
ATOM 718 C CA . ALA A 1 95 ? 8.094 -0.613 -2.094 1 98.94 95 ALA A CA 1
ATOM 719 C C . ALA A 1 95 ? 7.742 -1.87 -2.885 1 98.94 95 ALA A C 1
ATOM 721 O O . ALA A 1 95 ? 6.656 -2.432 -2.717 1 98.94 95 ALA A O 1
ATOM 722 N N . ALA A 1 96 ? 8.617 -2.248 -3.758 1 98.81 96 ALA A N 1
ATOM 723 C CA . ALA A 1 96 ? 8.461 -3.461 -4.559 1 98.81 96 ALA A CA 1
ATOM 724 C C . ALA A 1 96 ? 9.445 -4.543 -4.113 1 98.81 96 ALA A C 1
ATOM 726 O O . ALA A 1 96 ? 10.625 -4.262 -3.885 1 98.81 96 ALA A O 1
ATOM 727 N N . ALA A 1 97 ? 8.93 -5.711 -3.971 1 98.56 97 ALA A N 1
ATOM 728 C CA . ALA A 1 97 ? 9.766 -6.848 -3.596 1 98.56 97 ALA A CA 1
ATOM 729 C C . ALA A 1 97 ? 9.258 -8.133 -4.23 1 98.56 97 ALA A C 1
ATOM 731 O O . ALA A 1 97 ? 8.125 -8.188 -4.727 1 98.56 97 ALA A O 1
ATOM 732 N N . ARG A 1 98 ? 10.109 -9.094 -4.242 1 96.62 98 ARG A N 1
ATOM 733 C CA . ARG A 1 98 ? 9.695 -10.406 -4.738 1 96.62 98 ARG A CA 1
ATOM 734 C C . ARG A 1 98 ? 8.602 -11 -3.861 1 96.62 98 ARG A C 1
ATOM 736 O O . ARG A 1 98 ? 7.699 -11.68 -4.359 1 96.62 98 ARG A O 1
ATOM 743 N N . HIS A 1 99 ? 8.664 -10.68 -2.578 1 95 99 HIS A N 1
ATOM 744 C CA . HIS A 1 99 ? 7.688 -11.188 -1.626 1 95 99 HIS A CA 1
ATOM 745 C C . HIS A 1 99 ? 6.996 -10.047 -0.886 1 95 99 HIS A C 1
ATOM 747 O O . HIS A 1 99 ? 7.633 -9.055 -0.531 1 95 99 HIS A O 1
ATOM 753 N N . ARG A 1 100 ? 5.719 -10.312 -0.533 1 96.25 100 ARG A N 1
ATOM 754 C CA . ARG A 1 100 ? 4.871 -9.25 -0.005 1 96.25 100 ARG A CA 1
ATOM 755 C C . ARG A 1 100 ? 5.383 -8.758 1.346 1 96.25 100 ARG A C 1
ATOM 757 O O . ARG A 1 100 ? 5.301 -7.57 1.65 1 96.25 100 ARG A O 1
ATOM 764 N N . ARG A 1 101 ? 5.93 -9.656 2.145 1 96.19 101 ARG A N 1
ATOM 765 C CA . ARG A 1 101 ? 6.312 -9.305 3.508 1 96.19 101 ARG A CA 1
ATOM 766 C C . ARG A 1 101 ? 7.422 -8.258 3.512 1 96.19 101 ARG A C 1
ATOM 768 O O . ARG A 1 101 ? 7.41 -7.34 4.332 1 96.19 101 ARG A O 1
ATOM 775 N N . ASP A 1 102 ? 8.336 -8.438 2.611 1 97.88 102 ASP A N 1
ATOM 776 C CA . ASP A 1 102 ? 9.43 -7.469 2.5 1 97.88 102 ASP A CA 1
ATOM 777 C C . ASP A 1 102 ? 8.906 -6.098 2.078 1 97.88 102 ASP A C 1
ATOM 779 O O . ASP A 1 102 ? 9.344 -5.07 2.6 1 97.88 102 ASP A O 1
ATOM 783 N N . ALA A 1 103 ? 7.984 -6.086 1.157 1 98.62 103 ALA A N 1
ATOM 784 C CA . ALA A 1 103 ? 7.406 -4.832 0.69 1 98.62 103 ALA A CA 1
ATOM 785 C C . ALA A 1 103 ? 6.637 -4.133 1.809 1 98.62 103 ALA A C 1
ATOM 787 O O . ALA A 1 103 ? 6.777 -2.924 2.008 1 98.62 103 ALA A O 1
ATOM 788 N N . PHE A 1 104 ? 5.816 -4.918 2.596 1 98.5 104 PHE A N 1
ATOM 789 C CA . PHE A 1 104 ? 5.078 -4.359 3.721 1 98.5 104 PHE A CA 1
ATOM 790 C C . PHE A 1 104 ? 6.031 -3.783 4.762 1 98.5 104 PHE A C 1
ATOM 792 O O . PHE A 1 104 ? 5.859 -2.65 5.215 1 98.5 104 PHE A O 1
ATOM 799 N N . ALA A 1 105 ? 7.027 -4.562 5.07 1 97.94 105 ALA A N 1
ATOM 800 C CA . ALA A 1 105 ? 7.965 -4.152 6.109 1 97.94 105 ALA A CA 1
ATOM 801 C C . ALA A 1 105 ? 8.703 -2.877 5.715 1 97.94 105 ALA A C 1
ATOM 803 O O . ALA A 1 105 ? 8.82 -1.943 6.512 1 97.94 105 ALA A O 1
ATOM 804 N N . ALA A 1 106 ? 9.156 -2.828 4.527 1 98.5 106 ALA A N 1
ATOM 805 C CA . ALA A 1 106 ? 9.938 -1.687 4.062 1 98.5 106 ALA A CA 1
ATOM 806 C C . ALA A 1 106 ? 9.094 -0.418 4.031 1 98.5 106 ALA A C 1
ATOM 808 O O . ALA A 1 106 ? 9.516 0.632 4.516 1 98.5 106 ALA A O 1
ATOM 809 N N . ALA A 1 107 ? 7.895 -0.514 3.441 1 98.69 107 ALA A N 1
ATOM 810 C CA . ALA A 1 107 ? 7.027 0.657 3.361 1 98.69 107 ALA A CA 1
ATOM 811 C C . ALA A 1 107 ? 6.66 1.165 4.754 1 98.69 107 ALA A C 1
ATOM 813 O O . ALA A 1 107 ? 6.688 2.371 5.008 1 98.69 107 ALA A O 1
ATOM 814 N N . ASP A 1 108 ? 6.332 0.222 5.586 1 97.69 108 ASP A N 1
ATOM 815 C CA . ASP A 1 108 ? 5.965 0.563 6.957 1 97.69 108 ASP A CA 1
ATOM 816 C C . ASP A 1 108 ? 7.141 1.197 7.699 1 97.69 108 ASP A C 1
ATOM 818 O O . ASP A 1 108 ? 6.984 2.225 8.359 1 97.69 108 ASP A O 1
ATOM 822 N N . TYR A 1 109 ? 8.305 0.643 7.562 1 96.88 109 TYR A N 1
ATOM 823 C CA . TYR A 1 109 ? 9.531 1.15 8.164 1 96.88 109 TYR A CA 1
ATOM 824 C C . TYR A 1 109 ? 9.812 2.574 7.703 1 96.88 109 TYR A C 1
ATOM 826 O O . TYR A 1 109 ? 10.094 3.455 8.523 1 96.88 109 TYR A O 1
ATOM 834 N N . VAL A 1 110 ? 9.75 2.795 6.418 1 97.5 110 VAL A N 1
ATOM 835 C CA . VAL A 1 110 ? 10.031 4.102 5.84 1 97.5 110 VAL A CA 1
ATOM 836 C C . VAL A 1 110 ? 9.055 5.137 6.387 1 97.5 110 VAL A C 1
ATOM 838 O O . VAL A 1 110 ? 9.453 6.223 6.809 1 97.5 110 VAL A O 1
ATOM 841 N N . MET A 1 111 ? 7.805 4.766 6.5 1 96.56 111 MET A N 1
ATOM 842 C CA . MET A 1 111 ? 6.793 5.715 6.957 1 96.56 111 MET A CA 1
ATOM 843 C C . MET A 1 111 ? 6.98 6.039 8.438 1 96.56 111 MET A C 1
ATOM 845 O O . MET A 1 111 ? 6.816 7.191 8.852 1 96.56 111 MET A O 1
ATOM 849 N N . ASP A 1 112 ? 7.305 5 9.203 1 93.56 112 ASP A N 1
ATOM 850 C CA . ASP A 1 112 ? 7.566 5.258 10.617 1 93.56 112 ASP A CA 1
ATOM 851 C C . ASP A 1 112 ? 8.688 6.277 10.797 1 93.56 112 ASP A C 1
ATOM 853 O O . ASP A 1 112 ? 8.578 7.188 11.617 1 93.56 112 ASP A O 1
ATOM 857 N N . HIS A 1 113 ? 9.672 6.156 9.984 1 91.5 113 HIS A N 1
ATOM 858 C CA . HIS A 1 113 ? 10.828 7.035 10.117 1 91.5 113 HIS A CA 1
ATOM 859 C C . HIS A 1 113 ? 10.531 8.422 9.547 1 91.5 113 HIS A C 1
ATOM 861 O O . HIS A 1 113 ? 10.938 9.43 10.125 1 91.5 113 HIS A O 1
ATOM 867 N N . LEU A 1 114 ? 9.812 8.492 8.422 1 90.5 114 LEU A N 1
ATOM 868 C CA . LEU A 1 114 ? 9.453 9.773 7.816 1 90.5 114 LEU A CA 1
ATOM 869 C C . LEU A 1 114 ? 8.617 10.609 8.773 1 90.5 114 LEU A C 1
ATOM 871 O O . LEU A 1 114 ? 8.75 11.836 8.82 1 90.5 114 LEU A O 1
ATOM 875 N N . LYS A 1 115 ? 7.773 9.938 9.539 1 86.44 115 LYS A N 1
ATOM 876 C CA . LYS A 1 115 ? 6.836 10.648 10.406 1 86.44 115 LYS A CA 1
ATOM 877 C C . LYS A 1 115 ? 7.469 10.977 11.75 1 86.44 115 LYS A C 1
ATOM 879 O O . LYS A 1 115 ? 7.008 11.875 12.461 1 86.44 115 LYS A O 1
ATOM 884 N N . SER A 1 116 ? 8.391 10.219 12.047 1 77.75 116 SER A N 1
ATOM 885 C CA . SER A 1 116 ? 9 10.422 13.352 1 77.75 116 SER A CA 1
ATOM 886 C C . SER A 1 116 ? 10.164 11.398 13.281 1 77.75 116 SER A C 1
ATOM 888 O O . SER A 1 116 ? 10.461 12.102 14.25 1 77.75 116 SER A O 1
ATOM 890 N N . GLU A 1 117 ? 10.75 11.398 12.055 1 66.94 117 GLU A N 1
ATOM 891 C CA . GLU A 1 117 ? 11.945 12.234 11.984 1 66.94 117 GLU A CA 1
ATOM 892 C C . GLU A 1 117 ? 11.578 13.703 11.773 1 66.94 117 GLU A C 1
ATOM 894 O O . GLU A 1 117 ? 10.555 14.008 11.156 1 66.94 117 GLU A O 1
ATOM 899 N N . SER A 1 118 ? 11.898 14.508 12.586 1 66.06 118 SER A N 1
ATOM 900 C CA . SER A 1 118 ? 11.633 15.945 12.68 1 66.06 118 SER A CA 1
ATOM 901 C C . SER A 1 118 ? 12.25 16.703 11.5 1 66.06 118 SER A C 1
ATOM 903 O O . SER A 1 118 ? 12.938 17.703 11.695 1 66.06 118 SER A O 1
ATOM 905 N N . TRP A 1 119 ? 11.906 16.156 10.305 1 81.75 119 TRP A N 1
ATOM 906 C CA . TRP A 1 119 ? 12.438 16.828 9.125 1 81.75 119 TRP A CA 1
ATOM 907 C C . TRP A 1 119 ? 11.469 17.891 8.609 1 81.75 119 TRP A C 1
ATOM 909 O O . TRP A 1 119 ? 11.852 18.781 7.859 1 81.75 119 TRP A O 1
ATOM 919 N N . PHE A 1 120 ? 10.258 17.672 9.062 1 88.38 120 PHE A N 1
ATOM 920 C CA . PHE A 1 120 ? 9.211 18.578 8.609 1 88.38 120 PHE A CA 1
ATOM 921 C C . PHE A 1 120 ? 8.492 19.219 9.789 1 88.38 120 PHE A C 1
ATOM 923 O O . PHE A 1 120 ? 8.242 18.547 10.797 1 88.38 120 PHE A O 1
ATOM 930 N N . TRP A 1 121 ? 8.227 20.5 9.617 1 89.62 121 TRP A N 1
ATOM 931 C CA . TRP A 1 121 ? 7.332 21.203 10.539 1 89.62 121 TRP A CA 1
ATOM 932 C C . TRP A 1 121 ? 5.988 21.484 9.875 1 89.62 121 TRP A C 1
ATOM 934 O O . TRP A 1 121 ? 5.93 21.766 8.68 1 89.62 121 TRP A O 1
ATOM 944 N N . LYS A 1 122 ? 5.027 21.359 10.695 1 92.56 122 LYS A N 1
ATOM 945 C CA . LYS A 1 122 ? 3.682 21.422 10.133 1 92.56 122 LYS A CA 1
ATOM 946 C C . LYS A 1 122 ? 2.865 22.531 10.781 1 92.56 122 LYS A C 1
ATOM 948 O O . LYS A 1 122 ? 2.885 22.703 12 1 92.56 122 LYS A O 1
ATOM 953 N N . ARG A 1 123 ? 2.223 23.328 10 1 94.75 123 ARG A N 1
ATOM 954 C CA . ARG A 1 123 ? 1.17 24.203 10.516 1 94.75 123 ARG A CA 1
ATOM 955 C C . ARG A 1 123 ? -0.11 24.047 9.695 1 94.75 123 ARG A C 1
ATOM 957 O O . ARG A 1 123 ? -0.064 23.672 8.523 1 94.75 123 ARG A O 1
ATOM 964 N N . GLU A 1 124 ? -1.244 24.344 10.344 1 96 124 GLU A N 1
ATOM 965 C CA . GLU A 1 124 ? -2.553 24.203 9.711 1 96 124 GLU A CA 1
ATOM 966 C C . GLU A 1 124 ? -3.346 25.5 9.781 1 96 124 GLU A C 1
ATOM 968 O O . GLU A 1 124 ? -3.178 26.297 10.719 1 96 124 GLU A O 1
ATOM 973 N N . LYS A 1 125 ? -4.125 25.688 8.789 1 97.25 125 LYS A N 1
ATOM 974 C CA . LYS A 1 125 ? -5.02 26.828 8.727 1 97.25 125 LYS A CA 1
ATOM 975 C C . LYS A 1 125 ? -6.473 26.406 8.93 1 97.25 125 LYS A C 1
ATOM 977 O O . LYS A 1 125 ? -6.961 25.5 8.258 1 97.25 125 LYS A O 1
ATOM 982 N N . THR A 1 126 ? -7.121 27.031 9.859 1 96.12 126 THR A N 1
ATOM 983 C CA . THR A 1 126 ? -8.555 26.906 10.078 1 96.12 126 THR A CA 1
ATOM 984 C C . THR A 1 126 ? -9.258 28.25 9.953 1 96.12 126 THR A C 1
ATOM 986 O O . THR A 1 126 ? -8.641 29.234 9.523 1 96.12 126 THR A O 1
ATOM 989 N N . ALA A 1 127 ? -10.492 28.203 10.242 1 95.44 127 ALA A N 1
ATOM 990 C CA . ALA A 1 127 ? -11.227 29.453 10.227 1 95.44 127 ALA A CA 1
ATOM 991 C C . ALA A 1 127 ? -10.609 30.469 11.188 1 95.44 127 ALA A C 1
ATOM 993 O O . ALA A 1 127 ? -10.711 31.688 10.984 1 95.44 127 ALA A O 1
ATOM 994 N N . ALA A 1 128 ? -9.93 29.984 12.172 1 96 128 ALA A N 1
ATOM 995 C CA . ALA A 1 128 ? -9.336 30.812 13.211 1 96 128 ALA A CA 1
ATOM 996 C C . ALA A 1 128 ? -7.945 31.297 12.797 1 96 128 ALA A C 1
ATOM 998 O O . ALA A 1 128 ? -7.34 32.125 13.484 1 96 128 ALA A O 1
ATOM 999 N N . GLY A 1 129 ? -7.391 30.828 11.75 1 96.12 129 GLY A N 1
ATOM 1000 C CA . GLY A 1 129 ? -6.07 31.219 11.281 1 96.12 129 GLY A CA 1
ATOM 1001 C C . GLY A 1 129 ? -5.07 30.078 11.305 1 96.12 129 GLY A C 1
ATOM 1002 O O . GLY A 1 129 ? -5.457 28.906 11.375 1 96.12 129 GLY A O 1
ATOM 1003 N N . TRP A 1 130 ? -3.775 30.406 11.109 1 95.69 130 TRP A N 1
ATOM 1004 C CA . TRP A 1 130 ? -2.697 29.422 11.086 1 95.69 130 TRP A CA 1
ATOM 1005 C C . TRP A 1 130 ? -2.264 29.062 12.5 1 95.69 130 TRP A C 1
ATOM 1007 O O . TRP A 1 130 ? -2.164 29.922 13.367 1 95.69 130 TRP A O 1
ATOM 1017 N N . HIS A 1 131 ? -2.01 27.781 12.734 1 94.44 131 HIS A N 1
ATOM 1018 C CA . HIS A 1 131 ? -1.44 27.359 14 1 94.44 131 HIS A CA 1
ATOM 1019 C C . HIS A 1 131 ? -0.457 26.203 13.805 1 94.44 131 HIS A C 1
ATOM 1021 O O . HIS A 1 131 ? -0.622 25.391 12.891 1 94.44 131 HIS A O 1
ATOM 1027 N N . TRP A 1 132 ? 0.485 26.172 14.625 1 92.25 132 TRP A N 1
ATOM 1028 C CA . TRP A 1 132 ? 1.499 25.125 14.562 1 92.25 132 TRP A CA 1
ATOM 1029 C C . TRP A 1 132 ? 0.978 23.828 15.172 1 92.25 132 TRP A C 1
ATOM 1031 O O . TRP A 1 132 ? 0.283 23.844 16.188 1 92.25 132 TRP A O 1
ATOM 1041 N N . VAL A 1 133 ? 1.354 22.766 14.445 1 88.38 133 VAL A N 1
ATOM 1042 C CA . VAL A 1 133 ? 0.981 21.438 14.922 1 88.38 133 VAL A CA 1
ATOM 1043 C C . VAL A 1 133 ? 2.182 20.781 15.594 1 88.38 133 VAL A C 1
ATOM 1045 O O . VAL A 1 133 ? 3.264 20.703 15.008 1 88.38 133 VAL A O 1
ATOM 1048 N N . GLU A 1 134 ? 2.004 20.328 16.828 1 81.12 134 GLU A N 1
ATOM 1049 C CA . GLU A 1 134 ? 3.061 19.625 17.547 1 81.12 134 GLU A CA 1
ATOM 1050 C C . GLU A 1 134 ? 3.172 18.172 17.094 1 81.12 134 GLU A C 1
ATOM 1052 O O . GLU A 1 134 ? 2.164 17.547 16.75 1 81.12 134 GLU A O 1
ATOM 1057 N N . PRO A 1 135 ? 4.449 17.75 17.094 1 75.62 135 PRO A N 1
ATOM 1058 C CA . PRO A 1 135 ? 4.598 16.328 16.766 1 75.62 135 PRO A CA 1
ATOM 1059 C C . PRO A 1 135 ? 3.801 15.422 17.688 1 75.62 135 PRO A C 1
ATOM 1061 O O . PRO A 1 135 ? 3.623 15.742 18.875 1 75.62 135 PRO A O 1
ATOM 1064 N N . ARG A 1 136 ? 3.311 14.344 17.141 1 73.94 136 ARG A N 1
ATOM 1065 C CA . ARG A 1 136 ? 2.551 13.391 17.938 1 73.94 136 ARG A CA 1
ATOM 1066 C C . ARG A 1 136 ? 3.48 12.414 18.656 1 73.94 136 ARG A C 1
ATOM 1068 O O . ARG A 1 136 ? 4.371 11.828 18.047 1 73.94 136 ARG A O 1
ATOM 1075 N N . ALA A 1 137 ? 3.256 12.227 19.922 1 74 137 ALA A N 1
ATOM 1076 C CA . ALA A 1 137 ? 4.047 11.297 20.719 1 74 137 ALA A CA 1
ATOM 1077 C C . ALA A 1 137 ? 4.016 9.898 20.109 1 74 137 ALA A C 1
ATOM 1079 O O . ALA A 1 137 ? 5.012 9.164 20.172 1 74 137 ALA A O 1
ATOM 1080 N N . GLN A 1 138 ? 2.959 9.555 19.406 1 72.88 138 GLN A N 1
ATOM 1081 C CA . GLN A 1 138 ? 2.768 8.227 18.828 1 72.88 138 GLN A CA 1
ATOM 1082 C C . GLN A 1 138 ? 3.76 7.973 17.703 1 72.88 138 GLN A C 1
ATOM 1084 O O . GLN A 1 138 ? 4.176 6.832 17.484 1 72.88 138 GLN A O 1
ATOM 1089 N N . ASP A 1 139 ? 4.211 8.938 17.078 1 75.19 139 ASP A N 1
ATOM 1090 C CA . ASP A 1 139 ? 5.148 8.773 15.969 1 75.19 139 ASP A CA 1
ATOM 1091 C C . ASP A 1 139 ? 6.508 8.281 16.469 1 75.19 139 ASP A C 1
ATOM 1093 O O . ASP A 1 139 ? 7.145 7.445 15.828 1 75.19 139 ASP A O 1
ATOM 1097 N N . HIS A 1 140 ? 6.848 8.781 17.656 1 75.44 140 HIS A N 1
ATOM 1098 C CA . HIS A 1 140 ? 8.109 8.328 18.25 1 75.44 140 HIS A CA 1
ATOM 1099 C C . HIS A 1 140 ? 7.996 6.902 18.766 1 75.44 140 HIS A C 1
ATOM 1101 O O . HIS A 1 140 ? 8.945 6.121 18.656 1 75.44 140 HIS A O 1
ATOM 1107 N N . ASP A 1 141 ? 6.809 6.59 19.234 1 77.5 141 ASP A N 1
ATOM 1108 C CA . ASP A 1 141 ? 6.582 5.242 19.75 1 77.5 141 ASP A CA 1
ATOM 1109 C C . ASP A 1 141 ? 6.617 4.211 18.625 1 77.5 141 ASP A C 1
ATOM 1111 O O . ASP A 1 141 ? 7.062 3.082 18.812 1 77.5 141 ASP A O 1
ATOM 1115 N N . ASP A 1 142 ? 6.281 4.633 17.484 1 78.5 142 ASP A N 1
ATOM 1116 C CA . ASP A 1 142 ? 6.219 3.723 16.344 1 78.5 142 ASP A CA 1
ATOM 1117 C C . ASP A 1 142 ? 7.617 3.262 15.93 1 78.5 142 ASP A C 1
ATOM 1119 O O . ASP A 1 142 ? 7.781 2.156 15.414 1 78.5 142 ASP A O 1
ATOM 1123 N N . LEU A 1 143 ? 8.617 3.988 16.25 1 78.69 143 LEU A N 1
ATOM 1124 C CA . LEU A 1 143 ? 9.977 3.631 15.875 1 78.69 143 LEU A CA 1
ATOM 1125 C C . LEU A 1 143 ? 10.484 2.467 16.734 1 78.69 143 LEU A C 1
ATOM 1127 O O . LEU A 1 143 ? 11.383 1.731 16.312 1 78.69 143 LEU A O 1
ATOM 1131 N N . SER A 1 144 ? 9.875 2.373 17.906 1 75.19 144 SER A N 1
ATOM 1132 C CA . SER A 1 144 ? 10.336 1.358 18.844 1 75.19 144 SER A CA 1
ATOM 1133 C C . SER A 1 144 ? 10.102 -0.047 18.312 1 75.19 144 SER A C 1
ATOM 1135 O O . SER A 1 144 ? 10.797 -0.991 18.703 1 75.19 144 SER A O 1
ATOM 1137 N N . ARG A 1 145 ? 9.25 -0.166 17.312 1 75.19 145 ARG A N 1
ATOM 1138 C CA . ARG A 1 145 ? 8.922 -1.46 16.734 1 75.19 145 ARG A CA 1
ATOM 1139 C C . ARG A 1 145 ? 10.086 -2.002 15.914 1 75.19 145 ARG A C 1
ATOM 1141 O O . ARG A 1 145 ? 10.125 -3.189 15.586 1 75.19 145 ARG A O 1
ATOM 1148 N N . TRP A 1 146 ? 10.992 -1.149 15.672 1 75.56 146 TRP A N 1
ATOM 1149 C CA . TRP A 1 146 ? 12.055 -1.571 14.766 1 75.56 146 TRP A CA 1
ATOM 1150 C C . TRP A 1 146 ? 13.367 -1.773 15.516 1 75.56 146 TRP A C 1
ATOM 1152 O O . TRP A 1 146 ? 14.383 -2.127 14.922 1 75.56 146 TRP A O 1
ATOM 1162 N N . ARG A 1 147 ? 13.398 -1.35 16.734 1 68.25 147 ARG A N 1
ATOM 1163 C CA . ARG A 1 147 ? 14.609 -1.482 17.547 1 68.25 147 ARG A CA 1
ATOM 1164 C C . ARG A 1 147 ? 14.797 -2.922 18.016 1 68.25 147 ARG A C 1
ATOM 1166 O O . ARG A 1 147 ? 15.891 -3.305 18.438 1 68.25 147 ARG A O 1
ATOM 1173 N N . ALA A 1 148 ? 13.867 -3.91 17.922 1 51.09 148 ALA A N 1
ATOM 1174 C CA . ALA A 1 148 ? 14.117 -5.223 18.5 1 51.09 148 ALA A CA 1
ATOM 1175 C C . ALA A 1 148 ? 14.844 -6.137 17.516 1 51.09 148 ALA A C 1
ATOM 1177 O O . ALA A 1 148 ? 14.656 -6.02 16.312 1 51.09 148 ALA A O 1
ATOM 1178 N N . MET B 1 1 ? -18.609 0.884 3.373 1 82.25 1 MET B N 1
ATOM 1179 C CA . MET B 1 1 ? -18.547 -0.572 3.277 1 82.25 1 MET B CA 1
ATOM 1180 C C . MET B 1 1 ? -17.469 -1.013 2.301 1 82.25 1 MET B C 1
ATOM 1182 O O . MET B 1 1 ? -17.203 -0.332 1.307 1 82.25 1 MET B O 1
ATOM 1186 N N . ALA B 1 2 ? -16.781 -2.141 2.6 1 95 2 ALA B N 1
ATOM 1187 C CA . ALA B 1 2 ? -15.711 -2.682 1.772 1 95 2 ALA B CA 1
ATOM 1188 C C . ALA B 1 2 ? -16.234 -3.104 0.402 1 95 2 ALA B C 1
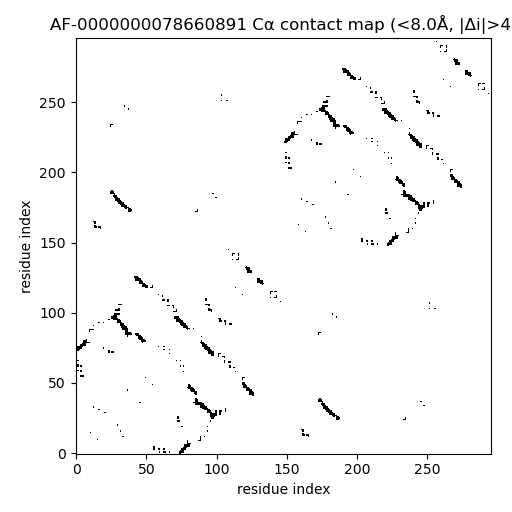ATOM 1190 O O . ALA B 1 2 ? -17.391 -3.484 0.264 1 95 2 ALA B O 1
ATOM 1191 N N . ARG B 1 3 ? -15.57 -2.943 -0.61 1 97.62 3 ARG B N 1
ATOM 1192 C CA . ARG B 1 3 ? -15.828 -3.484 -1.94 1 97.62 3 ARG B CA 1
ATOM 1193 C 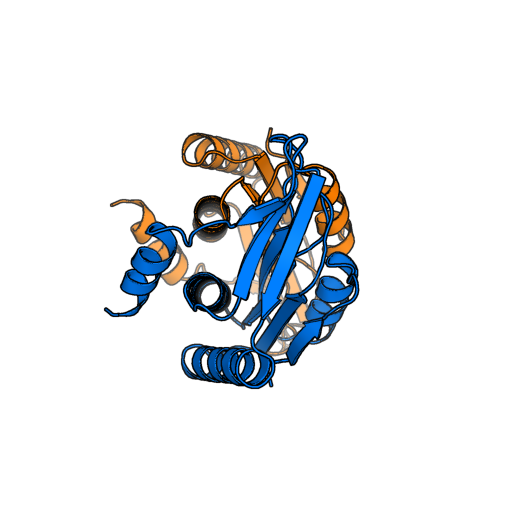C . ARG B 1 3 ? -14.969 -4.711 -2.211 1 97.62 3 ARG B C 1
ATOM 1195 O O . ARG B 1 3 ? -13.734 -4.641 -2.127 1 97.62 3 ARG B O 1
ATOM 1202 N N . VAL B 1 4 ? -15.578 -5.758 -2.469 1 97.94 4 VAL B N 1
ATOM 1203 C CA . VAL B 1 4 ? -14.898 -7.02 -2.73 1 97.94 4 VAL B CA 1
ATOM 1204 C C . VAL B 1 4 ? -15.312 -7.562 -4.094 1 97.94 4 VAL B C 1
ATOM 1206 O O . VAL B 1 4 ? -16.516 -7.645 -4.398 1 97.94 4 VAL B O 1
ATOM 1209 N N . ARG B 1 5 ? -14.328 -7.906 -4.863 1 96.44 5 ARG B N 1
ATOM 1210 C CA . ARG B 1 5 ? -14.609 -8.367 -6.219 1 96.44 5 ARG B CA 1
ATOM 1211 C C . ARG B 1 5 ? -13.711 -9.547 -6.59 1 96.44 5 ARG B C 1
ATOM 1213 O O . ARG B 1 5 ? -12.5 -9.516 -6.355 1 96.44 5 ARG B O 1
ATOM 1220 N N . LEU B 1 6 ? -14.25 -10.547 -7.051 1 95.06 6 LEU B N 1
ATOM 1221 C CA . LEU B 1 6 ? -13.539 -11.625 -7.73 1 95.06 6 LEU B CA 1
ATOM 1222 C C . LEU B 1 6 ? -13.633 -11.469 -9.242 1 95.06 6 LEU B C 1
ATOM 1224 O O . LEU B 1 6 ? -14.734 -11.461 -9.805 1 95.06 6 LEU B O 1
ATOM 1228 N N . ALA B 1 7 ? -12.492 -11.312 -9.883 1 92.19 7 ALA B N 1
ATOM 1229 C CA . ALA B 1 7 ? -12.508 -10.961 -11.297 1 92.19 7 ALA B CA 1
ATOM 1230 C C . ALA B 1 7 ? -11.891 -12.062 -12.148 1 92.19 7 ALA B C 1
ATOM 1232 O O . ALA B 1 7 ? -10.875 -12.656 -11.766 1 92.19 7 ALA B O 1
ATOM 1233 N N . LEU B 1 8 ? -12.5 -12.305 -13.281 1 88.75 8 LEU B N 1
ATOM 1234 C CA . LEU B 1 8 ? -11.906 -13.203 -14.258 1 88.75 8 LEU B CA 1
ATOM 1235 C C . LEU B 1 8 ? -11.164 -12.422 -15.336 1 88.75 8 LEU B C 1
ATOM 1237 O O . LEU B 1 8 ? -10.281 -12.961 -16.016 1 88.75 8 LEU B O 1
ATOM 1241 N N . ASP B 1 9 ? -11.539 -11.148 -15.344 1 92.88 9 ASP B N 1
ATOM 1242 C CA . ASP B 1 9 ? -10.914 -10.281 -16.344 1 92.88 9 ASP B CA 1
ATOM 1243 C C . ASP B 1 9 ? -9.828 -9.422 -15.711 1 92.88 9 ASP B C 1
ATOM 1245 O O . ASP B 1 9 ? -9.812 -9.219 -14.5 1 92.88 9 ASP B O 1
ATOM 1249 N N . ALA B 1 10 ? -9.031 -8.961 -16.641 1 95.12 10 ALA B N 1
ATOM 1250 C CA . ALA B 1 10 ? -7.953 -8.078 -16.203 1 95.12 10 ALA B CA 1
ATOM 1251 C C . ALA B 1 10 ? -8.5 -6.785 -15.609 1 95.12 10 ALA B C 1
ATOM 1253 O O . ALA B 1 10 ? -9.578 -6.328 -16 1 95.12 10 ALA B O 1
ATOM 1254 N N . PHE B 1 11 ? -7.879 -6.254 -14.594 1 96.88 11 PHE B N 1
ATOM 1255 C CA . PHE B 1 11 ? -8.133 -4.902 -14.109 1 96.88 11 PHE B CA 1
ATOM 1256 C C . PHE B 1 11 ? -6.852 -4.07 -14.125 1 96.88 11 PHE B C 1
ATOM 1258 O O . PHE B 1 11 ? -5.75 -4.621 -14.203 1 96.88 11 PHE B O 1
ATOM 1265 N N . GLU B 1 12 ? -7.012 -2.803 -14.188 1 97.19 12 GLU B N 1
ATOM 1266 C CA . GLU B 1 12 ? -5.887 -1.876 -14.148 1 97.19 12 GLU B CA 1
ATOM 1267 C C . GLU B 1 12 ? -5.676 -1.324 -12.742 1 97.19 12 GLU B C 1
ATOM 1269 O O . GLU B 1 12 ? -6.445 -0.48 -12.281 1 97.19 12 GLU B O 1
ATOM 1274 N N . PRO B 1 13 ? -4.648 -1.791 -12.07 1 98.19 13 PRO B N 1
ATOM 1275 C CA . PRO B 1 13 ? -4.469 -1.422 -10.664 1 98.19 13 PRO B CA 1
ATOM 1276 C C . PRO B 1 13 ? -4.465 0.09 -10.445 1 98.19 13 PRO B C 1
ATOM 1278 O O . PRO B 1 13 ? -5.094 0.583 -9.508 1 98.19 13 PRO B O 1
ATOM 1281 N N . ALA B 1 14 ? -3.795 0.795 -11.336 1 97.75 14 ALA B N 1
ATOM 1282 C CA . ALA B 1 14 ? -3.686 2.238 -11.148 1 97.75 14 ALA B CA 1
ATOM 1283 C C . ALA B 1 14 ? -5.055 2.908 -11.234 1 97.75 14 ALA B C 1
ATOM 1285 O O . ALA B 1 14 ? -5.324 3.875 -10.516 1 97.75 14 ALA B O 1
ATOM 1286 N N . ASP B 1 15 ? -5.887 2.395 -12.148 1 98.06 15 ASP B N 1
ATOM 1287 C CA . ASP B 1 15 ? -7.242 2.922 -12.258 1 98.06 15 ASP B CA 1
ATOM 1288 C C . ASP B 1 15 ? -8.055 2.625 -11 1 98.06 15 ASP B C 1
ATOM 1290 O O . ASP B 1 15 ? -8.773 3.49 -10.5 1 98.06 15 ASP B O 1
ATOM 1294 N N . GLU B 1 16 ? -7.953 1.387 -10.5 1 98.38 16 GLU B N 1
ATOM 1295 C CA . GLU B 1 16 ? -8.656 1 -9.281 1 98.38 16 GLU B CA 1
ATOM 1296 C C . GLU B 1 16 ? -8.195 1.842 -8.094 1 98.38 16 GLU B C 1
ATOM 1298 O O . GLU B 1 16 ? -9.016 2.299 -7.297 1 98.38 16 GLU B O 1
ATOM 1303 N N . ILE B 1 17 ? -6.902 2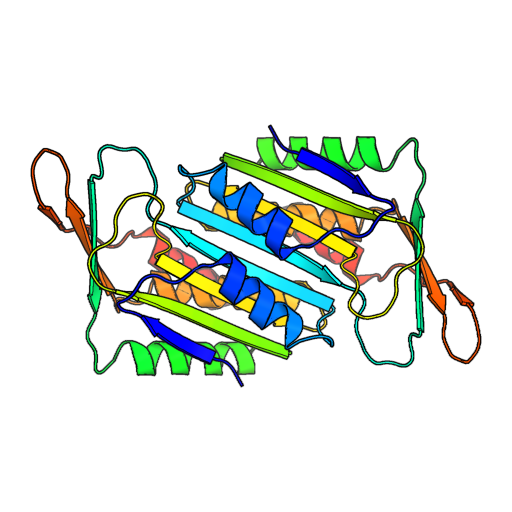.096 -8.023 1 98.5 17 ILE B N 1
ATOM 1304 C CA . ILE B 1 17 ? -6.305 2.852 -6.926 1 98.5 17 ILE B CA 1
ATOM 1305 C C . ILE B 1 17 ? -6.77 4.305 -6.984 1 98.5 17 ILE B C 1
ATOM 1307 O O . ILE B 1 17 ? -7.18 4.875 -5.973 1 98.5 17 ILE B O 1
ATOM 1311 N N . ALA B 1 18 ? -6.758 4.863 -8.211 1 98.5 18 ALA B N 1
ATOM 1312 C CA . ALA B 1 18 ? -7.191 6.246 -8.391 1 98.5 18 ALA B CA 1
ATOM 1313 C C . ALA B 1 18 ? -8.641 6.426 -7.949 1 98.5 18 ALA B C 1
ATOM 1315 O O . ALA B 1 18 ? -8.969 7.375 -7.227 1 98.5 18 ALA B O 1
ATOM 1316 N N . ALA B 1 19 ? -9.484 5.5 -8.383 1 98.5 19 ALA B N 1
ATOM 1317 C CA . ALA B 1 19 ? -10.898 5.562 -8.039 1 98.5 19 ALA B CA 1
ATOM 1318 C C . ALA B 1 19 ? -11.109 5.406 -6.535 1 98.5 19 ALA B C 1
ATOM 1320 O O . ALA B 1 19 ? -11.898 6.137 -5.93 1 98.5 19 ALA B O 1
ATOM 1321 N N . PHE B 1 20 ? -10.391 4.48 -5.934 1 98.62 20 PHE B N 1
ATOM 1322 C CA . PHE B 1 20 ? -10.5 4.23 -4.5 1 98.62 20 PHE B CA 1
ATOM 1323 C C . PHE B 1 20 ? -10.062 5.449 -3.699 1 98.62 20 PHE B C 1
ATOM 1325 O O . PHE B 1 20 ? -10.758 5.863 -2.766 1 98.62 20 PHE B O 1
ATOM 1332 N N . ASN B 1 21 ? -8.891 6.031 -4.113 1 98.06 21 ASN B N 1
ATOM 1333 C CA . ASN B 1 21 ? -8.383 7.215 -3.432 1 98.06 21 ASN B CA 1
ATOM 1334 C C . ASN B 1 21 ? -9.383 8.359 -3.461 1 98.06 21 ASN B C 1
ATOM 1336 O O . ASN B 1 21 ? -9.594 9.031 -2.451 1 98.06 21 ASN B O 1
ATOM 1340 N N . ALA B 1 22 ? -9.992 8.547 -4.594 1 97.56 22 ALA B N 1
ATOM 1341 C CA . ALA B 1 22 ? -10.922 9.648 -4.797 1 97.56 22 ALA B CA 1
ATOM 1342 C C . ALA B 1 22 ? -12.156 9.492 -3.918 1 97.56 22 ALA B C 1
ATOM 1344 O O . ALA B 1 22 ? -12.797 10.484 -3.551 1 97.56 22 ALA B O 1
ATOM 1345 N N . LEU B 1 23 ? -12.484 8.289 -3.51 1 97.94 23 LEU B N 1
ATOM 1346 C CA . LEU B 1 23 ? -13.703 7.984 -2.77 1 97.94 23 LEU B CA 1
ATOM 1347 C C . LEU B 1 23 ? -13.516 8.234 -1.278 1 97.94 23 LEU B C 1
ATOM 1349 O O . LEU B 1 23 ? -14.484 8.273 -0.521 1 97.94 23 LEU B O 1
ATOM 1353 N N . HIS B 1 24 ? -12.273 8.406 -0.863 1 97.81 24 HIS B N 1
ATOM 1354 C CA . HIS B 1 24 ? -12.031 8.469 0.575 1 97.81 24 HIS B CA 1
ATOM 1355 C C . HIS B 1 24 ? -11.234 9.711 0.949 1 97.81 24 HIS B C 1
ATOM 1357 O O . HIS B 1 24 ? -10.141 9.609 1.499 1 97.81 24 HIS B O 1
ATOM 1363 N N . PRO B 1 25 ? -11.828 10.844 0.781 1 96.5 25 PRO B N 1
ATOM 1364 C CA . PRO B 1 25 ? -11.133 12.117 1.024 1 96.5 25 PRO B CA 1
ATOM 1365 C C . PRO B 1 25 ? -10.844 12.359 2.504 1 96.5 25 PRO B C 1
ATOM 1367 O O . PRO B 1 25 ? -10.031 13.211 2.848 1 96.5 25 PRO B O 1
ATOM 1370 N N . ALA B 1 26 ? -11.562 11.617 3.355 1 96.5 26 ALA B N 1
ATOM 1371 C CA . ALA B 1 26 ? -11.359 11.789 4.789 1 96.5 26 ALA B CA 1
ATOM 1372 C C . ALA B 1 26 ? -10.18 10.961 5.289 1 96.5 26 ALA B C 1
ATOM 1374 O O . ALA B 1 26 ? -9.758 11.109 6.438 1 96.5 26 ALA B O 1
ATOM 1375 N N . ALA B 1 27 ? -9.641 10.094 4.414 1 97.69 27 ALA B N 1
ATOM 1376 C CA . ALA B 1 27 ? -8.5 9.273 4.812 1 97.69 27 ALA B CA 1
ATOM 1377 C C . ALA B 1 27 ? -7.223 10.102 4.887 1 97.69 27 ALA B C 1
ATOM 1379 O O . ALA B 1 27 ? -6.961 10.93 4.016 1 97.69 27 ALA B O 1
ATOM 1380 N N . GLY B 1 28 ? -6.477 9.891 5.945 1 97.12 28 GLY B N 1
ATOM 1381 C CA . GLY B 1 28 ? -5.148 10.469 6.035 1 97.12 28 GLY B CA 1
ATOM 1382 C C . GLY B 1 28 ? -4.062 9.555 5.5 1 97.12 28 GLY B C 1
ATOM 1383 O O . GLY B 1 28 ? -2.951 10.008 5.211 1 97.12 28 GLY B O 1
ATOM 1384 N N . GLY B 1 29 ? -4.387 8.281 5.438 1 98.19 29 GLY B N 1
ATOM 1385 C CA . GLY B 1 29 ? -3.473 7.266 4.938 1 98.19 29 GLY B CA 1
ATOM 1386 C C . GLY B 1 29 ? -4.168 6.156 4.18 1 98.19 29 GLY B C 1
ATOM 1387 O O . GLY B 1 29 ? -5.215 5.664 4.605 1 98.19 29 GLY B O 1
ATOM 1388 N N . ILE B 1 30 ? -3.639 5.812 3.061 1 98.88 30 ILE B N 1
ATOM 1389 C CA . ILE B 1 30 ? -4.129 4.703 2.248 1 98.88 30 ILE B CA 1
ATOM 1390 C C . ILE B 1 30 ? -2.982 3.744 1.938 1 98.88 30 ILE B C 1
ATOM 1392 O O . ILE B 1 30 ? -1.934 4.16 1.44 1 98.88 30 ILE B O 1
ATOM 1396 N N . VAL B 1 31 ? -3.186 2.514 2.299 1 98.94 31 VAL B N 1
ATOM 1397 C CA . VAL B 1 31 ? -2.211 1.476 1.983 1 98.94 31 VAL B CA 1
ATOM 1398 C C . VAL B 1 31 ? -2.764 0.562 0.892 1 98.94 31 VAL B C 1
ATOM 1400 O O . VAL B 1 31 ? -3.92 0.139 0.954 1 98.94 31 VAL B O 1
ATOM 1403 N N . THR B 1 32 ? -1.946 0.322 -0.081 1 98.88 32 THR B N 1
ATOM 1404 C CA . THR B 1 32 ? -2.316 -0.551 -1.19 1 98.88 32 THR B CA 1
ATOM 1405 C C . THR B 1 32 ? -1.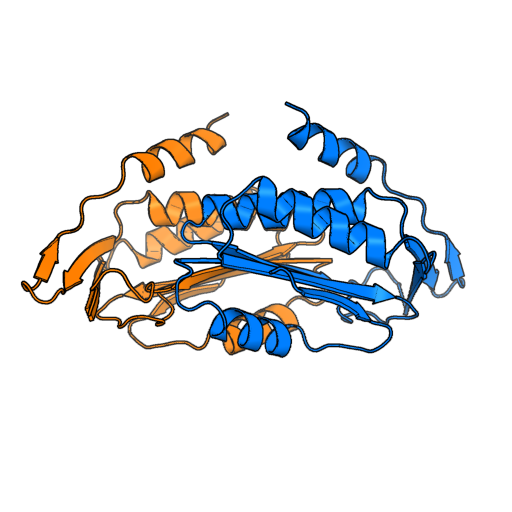3 -1.678 -1.354 1 98.88 32 THR B C 1
ATOM 1407 O O . THR B 1 32 ? -0.092 -1.451 -1.252 1 98.88 32 THR B O 1
ATOM 1410 N N . PHE B 1 33 ? -1.773 -2.785 -1.561 1 98.88 33 PHE B N 1
ATOM 1411 C CA . PHE B 1 33 ? -0.95 -3.908 -1.991 1 98.88 33 PHE B CA 1
ATOM 1412 C C . PHE B 1 33 ? -1.355 -4.375 -3.385 1 98.88 33 PHE B C 1
ATOM 1414 O O . PHE B 1 33 ? -2.539 -4.59 -3.652 1 98.88 33 PHE B O 1
ATOM 1421 N N . LEU B 1 34 ? -0.431 -4.512 -4.195 1 98.81 34 LEU B N 1
ATOM 1422 C CA . LEU B 1 34 ? -0.598 -5.102 -5.52 1 98.81 34 LEU B CA 1
ATOM 1423 C C . LEU B 1 34 ? 0.239 -6.367 -5.664 1 98.81 34 LEU B C 1
ATOM 1425 O O . LEU B 1 34 ? 1.465 -6.324 -5.535 1 98.81 34 LEU B O 1
ATOM 1429 N N . GLY B 1 35 ? -0.409 -7.426 -5.844 1 98.12 35 GLY B N 1
ATOM 1430 C CA . GLY B 1 35 ? 0.253 -8.648 -6.266 1 98.12 35 GLY B CA 1
ATOM 1431 C C . GLY B 1 35 ? 0.182 -8.883 -7.762 1 98.12 35 GLY B C 1
ATOM 1432 O O . GLY B 1 35 ? -0.852 -8.633 -8.383 1 98.12 35 GLY B O 1
ATOM 1433 N N . GLN B 1 36 ? 1.249 -9.344 -8.344 1 98 36 GLN B N 1
ATOM 1434 C CA . GLN B 1 36 ? 1.284 -9.578 -9.781 1 98 36 GLN B CA 1
ATOM 1435 C C . GLN B 1 36 ? 2.086 -10.836 -10.117 1 98 36 GLN B C 1
ATOM 1437 O O . GLN B 1 36 ? 2.889 -11.297 -9.297 1 98 36 GLN B O 1
ATOM 1442 N N . VAL B 1 37 ? 1.807 -11.383 -11.281 1 97.12 37 VAL B N 1
ATOM 1443 C CA . VAL B 1 37 ? 2.621 -12.492 -11.773 1 97.12 37 VAL B CA 1
ATOM 1444 C C . VAL B 1 37 ? 4.031 -11.992 -12.086 1 97.12 37 VAL B C 1
ATOM 1446 O O . VAL B 1 37 ? 4.219 -11.117 -12.93 1 97.12 37 VAL B O 1
ATOM 1449 N N . ARG B 1 38 ? 4.953 -12.57 -11.398 1 96.88 38 ARG B N 1
ATOM 1450 C CA . ARG B 1 38 ? 6.324 -12.102 -11.555 1 96.88 38 ARG B CA 1
ATOM 1451 C C . ARG B 1 38 ? 6.859 -12.406 -12.945 1 96.88 38 ARG B C 1
ATOM 1453 O O . ARG B 1 38 ? 6.629 -13.5 -13.477 1 96.88 38 ARG B O 1
ATOM 1460 N N . GLU B 1 39 ? 7.457 -11.422 -13.414 1 96.06 39 GLU B N 1
ATOM 1461 C CA . GLU B 1 39 ? 8.266 -11.711 -14.594 1 96.06 39 GLU B CA 1
ATOM 1462 C C . GLU B 1 39 ? 9.594 -12.352 -14.219 1 96.06 39 GLU B C 1
ATOM 1464 O O . GLU B 1 39 ? 10.211 -11.977 -13.219 1 96.06 39 GLU B O 1
ATOM 1469 N N . GLY B 1 40 ? 9.875 -13.266 -15.008 1 89.75 40 GLY B N 1
ATOM 1470 C CA . GLY B 1 40 ? 11.117 -14 -14.773 1 89.75 40 GLY B CA 1
ATOM 1471 C C . GLY B 1 40 ? 10.891 -15.391 -14.219 1 89.75 40 GLY B C 1
ATOM 1472 O O . GLY B 1 40 ? 9.742 -15.828 -14.062 1 89.75 40 GLY B O 1
ATOM 1473 N N . GLY B 1 41 ? 11.93 -16.203 -14.07 1 89.25 41 GLY B N 1
ATOM 1474 C CA . GLY B 1 41 ? 11.867 -17.531 -13.477 1 89.25 41 GLY B CA 1
ATOM 1475 C C . GLY B 1 41 ? 11.344 -18.578 -14.438 1 89.25 41 GLY B C 1
ATOM 1476 O O . GLY B 1 41 ? 11.055 -19.703 -14.031 1 89.25 41 GLY B O 1
ATOM 1477 N N . GLY B 1 42 ? 11.086 -18.188 -15.625 1 93.31 42 GLY B N 1
ATOM 1478 C CA . GLY B 1 42 ? 10.68 -19.172 -16.609 1 93.31 42 GLY B CA 1
ATOM 1479 C C . GLY B 1 42 ? 9.188 -19.422 -16.641 1 93.31 42 GLY B C 1
ATOM 1480 O O . GLY B 1 42 ? 8.711 -20.297 -17.359 1 93.31 42 GLY B O 1
ATOM 1481 N N . VAL B 1 43 ? 8.422 -18.688 -15.852 1 94.75 43 VAL B N 1
ATOM 1482 C CA . VAL B 1 43 ? 6.969 -18.844 -15.828 1 94.75 43 VAL B CA 1
ATOM 1483 C C . VAL B 1 43 ? 6.355 -18.188 -17.062 1 94.75 43 VAL B C 1
ATOM 1485 O O . VAL B 1 43 ? 6.633 -17.016 -17.344 1 94.75 43 VAL B O 1
ATOM 1488 N N . GLU B 1 44 ? 5.559 -18.938 -17.75 1 97.25 44 GLU B N 1
ATOM 1489 C CA . GLU B 1 44 ? 4.895 -18.438 -18.938 1 97.25 44 GLU B CA 1
ATOM 1490 C C . GLU B 1 44 ? 3.459 -18.016 -18.641 1 97.25 44 GLU B C 1
ATOM 1492 O O . GLU B 1 44 ? 2.91 -17.141 -19.312 1 97.25 44 GLU B O 1
ATOM 1497 N N . ALA B 1 45 ? 2.9 -18.75 -17.672 1 97.5 45 ALA B N 1
ATOM 1498 C CA . ALA B 1 45 ? 1.529 -18.469 -17.25 1 97.5 45 ALA B CA 1
ATOM 1499 C C . ALA B 1 45 ? 1.24 -19.062 -15.875 1 97.5 45 ALA B C 1
ATOM 1501 O O . ALA B 1 45 ? 1.939 -19.969 -15.422 1 97.5 45 ALA B O 1
ATOM 1502 N N . LEU B 1 46 ? 0.3 -18.453 -15.258 1 96.31 46 LEU B N 1
ATOM 1503 C CA . LEU B 1 46 ? -0.242 -19 -14.023 1 96.31 46 LEU B CA 1
ATOM 1504 C C . LEU B 1 46 ? -1.765 -19.062 -14.07 1 96.31 46 LEU B C 1
ATOM 1506 O O . LEU B 1 46 ? -2.402 -18.25 -14.742 1 96.31 46 LEU B O 1
ATOM 1510 N N . GLU B 1 47 ? -2.26 -20.047 -13.469 1 95.69 47 GLU B N 1
ATOM 1511 C CA . GLU B 1 47 ? -3.709 -20.141 -13.328 1 95.69 47 GLU B CA 1
ATOM 1512 C C . GLU B 1 47 ? -4.117 -20.266 -11.867 1 95.69 47 GLU B C 1
ATOM 1514 O O . GLU B 1 47 ? -3.578 -21.109 -11.141 1 95.69 47 GLU B O 1
ATOM 1519 N N . LEU B 1 48 ? -5.031 -19.391 -11.508 1 94.88 48 LEU B N 1
ATOM 1520 C CA . LEU B 1 48 ? -5.688 -19.547 -10.219 1 94.88 48 LEU B CA 1
ATOM 1521 C C . LEU B 1 48 ? -7.102 -20.094 -10.383 1 94.88 48 LEU B C 1
ATOM 1523 O O . LEU B 1 48 ? -7.875 -19.594 -11.203 1 94.88 48 LEU B O 1
ATOM 1527 N N . GLN B 1 49 ? -7.352 -21.109 -9.648 1 92.88 49 GLN B N 1
ATOM 1528 C CA . GLN B 1 49 ? -8.703 -21.656 -9.555 1 92.88 49 GLN B CA 1
ATOM 1529 C C . GLN B 1 49 ? -9.281 -21.453 -8.156 1 92.88 49 GLN B C 1
ATOM 1531 O O . GLN B 1 49 ? -8.531 -21.266 -7.195 1 92.88 49 GLN B O 1
ATOM 1536 N N . HIS B 1 50 ? -10.594 -21.328 -8.18 1 90 50 HIS B N 1
ATOM 1537 C CA . HIS B 1 50 ? -11.219 -21.125 -6.879 1 90 50 HIS B CA 1
ATOM 1538 C C . HIS B 1 50 ? -12.531 -21.906 -6.773 1 90 50 HIS B C 1
ATOM 1540 O O . HIS B 1 50 ? -13.062 -22.359 -7.785 1 90 50 HIS B O 1
ATOM 1546 N N . TYR B 1 51 ? -12.914 -22.125 -5.512 1 87.44 51 TYR B N 1
ATOM 1547 C CA . TYR B 1 51 ? -14.227 -22.703 -5.258 1 87.44 51 TYR B CA 1
ATOM 1548 C C . TYR B 1 51 ? -15.289 -21.625 -5.145 1 87.44 51 TYR B C 1
ATOM 1550 O O . TYR B 1 51 ? -15.477 -21.031 -4.078 1 87.44 51 TYR B O 1
ATOM 1558 N N . ALA B 1 52 ? -16.094 -21.453 -6.113 1 84 52 ALA B N 1
ATOM 1559 C CA . ALA B 1 52 ? -16.953 -20.281 -6.324 1 84 52 ALA B CA 1
ATOM 1560 C C . ALA B 1 52 ? -17.859 -20.031 -5.125 1 84 52 ALA B C 1
ATOM 1562 O O . ALA B 1 52 ? -17.969 -18.906 -4.645 1 84 52 ALA B O 1
ATOM 1563 N N . PR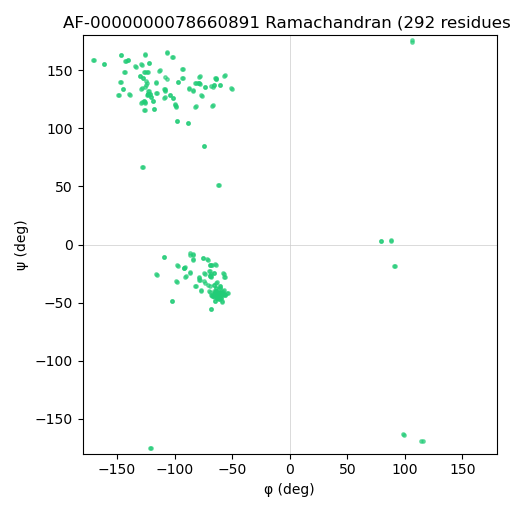O B 1 53 ? -18.438 -21.031 -4.586 1 86.88 53 PRO B N 1
ATOM 1564 C CA . PRO B 1 53 ? -19.406 -20.812 -3.514 1 86.88 53 PRO B CA 1
ATOM 1565 C C . PRO B 1 53 ? -18.766 -20.281 -2.232 1 86.88 53 PRO B C 1
ATOM 1567 O O . PRO B 1 53 ? -19.453 -19.703 -1.387 1 86.88 53 PRO B O 1
ATOM 1570 N N . MET B 1 54 ? -17.438 -20.453 -2.168 1 88.75 54 MET B N 1
ATOM 1571 C CA . MET B 1 54 ? -16.828 -20.125 -0.883 1 88.75 54 MET B CA 1
ATOM 1572 C C . MET B 1 54 ? -15.875 -18.938 -1.021 1 88.75 54 MET B C 1
ATOM 1574 O O . MET B 1 54 ? -15.656 -18.203 -0.062 1 88.75 54 MET B O 1
ATOM 1578 N N . THR B 1 55 ? -15.367 -18.766 -2.172 1 92.06 55 THR B N 1
ATOM 1579 C CA . THR B 1 55 ? -14.266 -17.812 -2.326 1 92.06 55 THR B CA 1
ATOM 1580 C C . THR B 1 55 ? -14.742 -16.391 -2.113 1 92.06 55 THR B C 1
ATOM 1582 O O . THR B 1 55 ? -14.266 -15.695 -1.208 1 92.06 55 THR B O 1
ATOM 1585 N N . LEU B 1 56 ? -15.742 -15.961 -2.859 1 94.25 56 LEU B N 1
ATOM 1586 C CA . LEU B 1 56 ? -16.203 -14.578 -2.752 1 94.25 56 LEU B CA 1
ATOM 1587 C C . LEU B 1 56 ? -16.844 -14.328 -1.393 1 94.25 56 LEU B C 1
ATOM 1589 O O . LEU B 1 56 ? -16.516 -13.344 -0.721 1 94.25 56 LEU B O 1
ATOM 1593 N N . PRO B 1 57 ? -17.719 -15.266 -0.862 1 94.5 57 PRO B N 1
ATOM 1594 C CA . PRO B 1 57 ? -18.25 -15.055 0.487 1 94.5 57 PRO B CA 1
ATOM 1595 C C . PRO B 1 57 ? -17.156 -15 1.55 1 94.5 57 PRO B C 1
ATOM 1597 O O . PRO B 1 57 ? -17.25 -14.219 2.5 1 94.5 57 PRO B O 1
ATOM 1600 N N . GLY B 1 58 ? -16.125 -15.797 1.438 1 94.31 58 GLY B N 1
ATOM 1601 C CA . GLY B 1 58 ? -14.992 -15.773 2.35 1 94.31 58 GLY B CA 1
ATOM 1602 C C . GLY B 1 58 ? -14.234 -14.461 2.314 1 94.31 58 GLY B C 1
ATOM 1603 O O . GLY B 1 58 ? -13.875 -13.914 3.359 1 94.31 58 GLY B O 1
ATOM 1604 N N . MET B 1 59 ? -14.055 -13.969 1.117 1 95.94 59 MET B N 1
ATOM 1605 C CA . MET B 1 59 ? -13.391 -12.68 0.956 1 95.94 59 MET B CA 1
ATOM 1606 C C . MET B 1 59 ? -14.219 -11.555 1.582 1 95.94 59 MET B C 1
ATOM 1608 O O . MET B 1 59 ? -13.664 -10.648 2.209 1 95.94 59 MET B O 1
ATOM 1612 N N . GLU B 1 60 ? -15.5 -11.633 1.402 1 96.88 60 GLU B N 1
ATOM 1613 C CA . GLU B 1 60 ? -16.406 -10.641 1.974 1 96.88 60 GLU B CA 1
ATOM 1614 C C . GLU B 1 60 ? -16.375 -10.688 3.498 1 96.88 60 GLU B C 1
ATOM 1616 O O . GLU B 1 60 ? -16.375 -9.648 4.16 1 96.88 60 GLU B O 1
ATOM 1621 N N . GLU B 1 61 ? -16.359 -11.883 3.98 1 96.19 61 GLU B N 1
ATOM 1622 C CA . GLU B 1 61 ? -16.281 -12.031 5.43 1 96.19 61 GLU B CA 1
ATOM 1623 C C . GLU B 1 61 ? -14.953 -11.5 5.969 1 96.19 61 GLU B C 1
ATOM 1625 O O . GLU B 1 61 ? -14.922 -10.836 7.008 1 96.19 61 GLU B O 1
ATOM 1630 N N . LEU B 1 62 ? -13.906 -11.797 5.273 1 96.25 62 LEU B N 1
ATOM 1631 C CA . LEU B 1 62 ? -12.594 -11.281 5.637 1 96.25 62 LEU B CA 1
ATOM 1632 C C . LEU B 1 62 ? -12.594 -9.758 5.688 1 96.25 62 LEU B C 1
ATOM 1634 O O . LEU B 1 62 ? -12.062 -9.164 6.625 1 96.25 62 LEU B O 1
ATOM 1638 N N . ALA B 1 63 ? -13.234 -9.156 4.723 1 98 63 ALA B N 1
ATOM 1639 C CA . ALA B 1 63 ? -13.344 -7.703 4.684 1 98 63 ALA B CA 1
ATOM 1640 C C . ALA B 1 63 ? -14.125 -7.176 5.879 1 98 63 ALA B C 1
ATOM 1642 O O . ALA B 1 63 ? -13.734 -6.184 6.5 1 98 63 ALA B O 1
ATOM 1643 N N . ARG B 1 64 ? -15.188 -7.867 6.223 1 97.5 64 ARG B N 1
ATOM 1644 C CA . ARG B 1 64 ? -16 -7.465 7.363 1 97.5 64 ARG B CA 1
ATOM 1645 C C . ARG B 1 64 ? -15.211 -7.547 8.664 1 97.5 64 ARG B C 1
ATOM 1647 O O . ARG B 1 64 ? -15.297 -6.652 9.508 1 97.5 64 ARG B O 1
ATOM 1654 N N . VAL B 1 65 ? -14.469 -8.578 8.797 1 97.31 65 VAL B N 1
ATOM 1655 C CA . VAL B 1 65 ? -13.648 -8.758 9.992 1 97.31 65 VAL B CA 1
ATOM 1656 C C . VAL B 1 65 ? -12.633 -7.629 10.094 1 97.31 65 VAL B C 1
ATOM 1658 O O . VAL B 1 65 ? -12.453 -7.035 11.156 1 97.31 65 VAL B O 1
ATOM 1661 N N . ALA B 1 66 ? -11.961 -7.32 8.977 1 97.62 66 ALA B N 1
ATOM 1662 C CA . ALA B 1 66 ? -10.977 -6.238 8.961 1 97.62 66 ALA B CA 1
ATOM 1663 C C . ALA B 1 66 ? -11.617 -4.91 9.359 1 97.62 66 ALA B C 1
ATOM 1665 O O . ALA B 1 66 ? -11.055 -4.16 10.164 1 97.62 66 ALA B O 1
ATOM 1666 N N . GLU B 1 67 ? -12.812 -4.68 8.859 1 97.88 67 GLU B N 1
ATOM 1667 C CA . GLU B 1 67 ? -13.508 -3.428 9.141 1 97.88 67 GLU B CA 1
ATOM 1668 C C . GLU B 1 67 ? -13.938 -3.355 10.602 1 97.88 67 GLU B C 1
ATOM 1670 O O . GLU B 1 67 ? -14.086 -2.264 11.156 1 97.88 67 GLU B O 1
ATOM 1675 N N . ARG B 1 68 ? -14.125 -4.516 11.164 1 97.19 68 ARG B N 1
ATOM 1676 C CA . ARG B 1 68 ? -14.477 -4.555 12.586 1 97.19 68 ARG B CA 1
ATOM 1677 C C . ARG B 1 68 ? -13.242 -4.348 13.461 1 97.19 68 ARG B C 1
ATOM 1679 O O . ARG B 1 68 ? -13.344 -3.799 14.555 1 97.19 68 ARG B O 1
ATOM 1686 N N . ARG B 1 69 ? -12.141 -4.758 13 1 97.31 69 ARG B N 1
ATOM 1687 C CA . ARG B 1 69 ? -10.914 -4.723 13.789 1 97.31 69 ARG B CA 1
ATOM 1688 C C . ARG B 1 69 ? -10.281 -3.336 13.75 1 97.31 69 ARG B C 1
ATOM 1690 O O . ARG B 1 69 ? -9.664 -2.906 14.727 1 97.31 69 ARG B O 1
ATOM 1697 N N . TRP B 1 70 ? -10.359 -2.65 12.633 1 98.06 70 TRP B N 1
ATOM 1698 C CA . TRP B 1 70 ? -9.742 -1.335 12.484 1 98.06 70 TRP B CA 1
ATOM 1699 C C . TRP B 1 70 ? -10.766 -0.314 11.984 1 98.06 70 TRP B C 1
ATOM 1701 O O . TRP B 1 70 ? -11.648 -0.647 11.195 1 98.06 70 TRP B O 1
ATOM 1711 N N . PRO B 1 71 ? -10.664 0.899 12.469 1 98.06 71 PRO B N 1
ATOM 1712 C CA . PRO B 1 71 ? -11.555 1.961 12 1 98.06 71 PRO B CA 1
ATOM 1713 C C . PRO B 1 71 ? -11.195 2.455 10.602 1 98.06 71 PRO B C 1
ATOM 1715 O O . PRO B 1 71 ? -10.633 3.539 10.453 1 98.06 71 PRO B O 1
ATOM 1718 N N . LEU B 1 72 ? -11.688 1.759 9.609 1 98.5 72 LEU B N 1
ATOM 1719 C CA . LEU B 1 72 ? -11.344 2.053 8.219 1 98.5 72 LEU B CA 1
ATOM 1720 C C . LEU B 1 72 ? -12.359 3.006 7.602 1 98.5 72 LEU B C 1
ATOM 1722 O O . LEU B 1 72 ? -13.547 2.936 7.906 1 98.5 72 LEU B O 1
ATOM 1726 N N . GLU B 1 73 ? -11.852 3.887 6.766 1 97.88 73 GLU B N 1
ATOM 1727 C CA . GLU B 1 73 ? -12.703 4.695 5.898 1 97.88 73 GLU B CA 1
ATOM 1728 C C . GLU B 1 73 ? -13.172 3.898 4.684 1 97.88 73 GLU B C 1
ATOM 1730 O O . GLU B 1 73 ? -14.227 4.184 4.117 1 97.88 73 GLU B O 1
ATOM 1735 N N . GLY B 1 74 ? -12.383 2.936 4.289 1 98.56 74 GLY B N 1
ATOM 1736 C CA . GLY B 1 74 ? -12.695 2.107 3.135 1 98.56 74 GLY B CA 1
ATOM 1737 C C . GLY B 1 74 ? -11.766 0.919 2.984 1 98.56 74 GLY B C 1
ATOM 1738 O O . GLY B 1 74 ? -10.648 0.925 3.518 1 98.56 74 GLY B O 1
ATOM 1739 N N . LEU B 1 75 ? -12.242 -0.061 2.264 1 98.88 75 LEU B N 1
ATOM 1740 C CA . LEU B 1 75 ? -11.484 -1.269 1.961 1 98.88 75 LEU B CA 1
ATOM 1741 C C . LEU B 1 75 ? -11.875 -1.833 0.601 1 98.88 75 LEU B C 1
ATOM 1743 O O . LEU B 1 75 ? -13.07 -1.942 0.292 1 98.88 75 LEU B O 1
ATOM 1747 N N . LEU B 1 76 ? -10.914 -2.08 -0.212 1 98.88 76 LEU B N 1
ATOM 1748 C CA . LEU B 1 76 ? -11.102 -2.715 -1.512 1 98.88 76 LEU B CA 1
ATOM 1749 C C . LEU B 1 76 ? -10.289 -4 -1.61 1 98.88 76 LEU B C 1
ATOM 1751 O O . LEU B 1 76 ? -9.109 -4.027 -1.236 1 98.88 76 LEU B O 1
ATOM 1755 N N . ILE B 1 77 ? -10.906 -5.051 -2 1 98.5 77 ILE B N 1
ATOM 1756 C CA . ILE B 1 77 ? -10.234 -6.309 -2.324 1 98.5 77 ILE B CA 1
ATOM 1757 C C . ILE B 1 77 ? -10.633 -6.762 -3.725 1 98.5 77 ILE B C 1
ATOM 1759 O O . ILE B 1 77 ? -11.812 -7.012 -3.988 1 98.5 77 ILE B O 1
ATOM 1763 N N . VAL B 1 78 ? -9.711 -6.812 -4.59 1 98.06 78 VAL B N 1
ATOM 1764 C CA . VAL B 1 78 ? -9.906 -7.391 -5.914 1 98.06 78 VAL B CA 1
ATOM 1765 C C . VAL B 1 78 ? -8.969 -8.586 -6.098 1 98.06 78 VAL B C 1
ATOM 1767 O O . VAL B 1 78 ? -7.75 -8.461 -5.93 1 98.06 78 VAL B O 1
ATOM 1770 N N . HIS B 1 79 ? -9.461 -9.664 -6.383 1 96.94 79 HIS B N 1
ATOM 1771 C CA . HIS B 1 79 ? -8.648 -10.852 -6.645 1 96.94 79 HIS B CA 1
ATOM 1772 C C . HIS B 1 79 ? -9.047 -11.508 -7.961 1 96.94 79 HIS B C 1
ATOM 1774 O O . HIS B 1 79 ? -10.234 -11.688 -8.242 1 96.94 79 HIS B O 1
ATOM 1780 N N . ARG B 1 80 ? -8.086 -11.82 -8.688 1 95.94 80 ARG B N 1
ATOM 1781 C CA . ARG B 1 80 ? -8.344 -12.453 -9.977 1 95.94 80 ARG B CA 1
ATOM 1782 C C . ARG B 1 80 ? -8.312 -13.969 -9.859 1 95.94 80 ARG B C 1
ATOM 1784 O O . ARG B 1 80 ? -7.66 -14.516 -8.969 1 95.94 80 ARG B O 1
ATOM 1791 N N . SER B 1 81 ? -9.055 -14.594 -10.711 1 95 81 SER B N 1
ATOM 1792 C CA . SER B 1 81 ? -8.961 -16.016 -11 1 95 81 SER B CA 1
ATOM 1793 C C . SER B 1 81 ? -8.773 -16.266 -12.492 1 95 81 SER B C 1
ATOM 1795 O O . SER B 1 81 ? -8.891 -15.344 -13.297 1 95 81 SER B O 1
ATOM 1797 N N . GLY B 1 82 ? -8.336 -17.469 -12.797 1 95.56 82 GLY B N 1
ATOM 1798 C CA . GLY B 1 82 ? -8.117 -17.812 -14.188 1 95.56 82 GLY B CA 1
ATOM 1799 C C . GLY B 1 82 ? -6.66 -17.703 -14.609 1 95.56 82 GLY B C 1
ATOM 1800 O O . GLY B 1 82 ? -5.766 -17.703 -13.758 1 95.56 82 GLY B O 1
ATOM 1801 N N . VAL B 1 83 ? -6.473 -17.672 -15.922 1 96.69 83 VAL B N 1
ATOM 1802 C CA . VAL B 1 83 ? -5.121 -17.688 -16.469 1 96.69 83 VAL B CA 1
ATOM 1803 C C . VAL B 1 83 ? -4.582 -16.266 -16.562 1 96.69 83 VAL B C 1
ATOM 1805 O O . VAL B 1 83 ? -5.293 -15.352 -17 1 96.69 83 VAL B O 1
ATOM 1808 N N . MET B 1 84 ? -3.377 -16.141 -16.125 1 97.5 84 MET B N 1
ATOM 1809 C CA . MET B 1 84 ? -2.684 -14.859 -16.172 1 97.5 84 MET B CA 1
ATOM 1810 C C . MET B 1 84 ? -1.263 -15.023 -16.703 1 97.5 84 MET B C 1
ATOM 1812 O O . MET B 1 84 ? -0.691 -16.109 -16.625 1 97.5 84 MET B O 1
ATOM 1816 N N . LYS B 1 85 ? -0.763 -13.984 -17.281 1 97.19 85 LYS B N 1
ATOM 1817 C CA . LYS B 1 85 ? 0.601 -13.961 -17.797 1 97.19 85 LYS B CA 1
ATOM 1818 C C . LYS B 1 85 ? 1.513 -13.117 -16.906 1 97.19 85 LYS B C 1
ATOM 1820 O O . LYS B 1 85 ? 1.036 -12.352 -16.062 1 97.19 85 LYS B O 1
ATOM 1825 N N . PRO B 1 86 ? 2.816 -13.25 -17.094 1 97.44 86 PRO B N 1
ATOM 1826 C CA . PRO B 1 86 ? 3.732 -12.398 -16.328 1 97.44 86 PRO B CA 1
ATOM 1827 C C . PRO B 1 86 ? 3.369 -10.914 -16.406 1 97.44 86 PRO B C 1
ATOM 1829 O O . PRO B 1 86 ? 2.988 -10.43 -17.484 1 97.44 86 PRO B O 1
ATOM 1832 N N . ARG B 1 87 ? 3.379 -10.227 -15.281 1 97.06 87 ARG B N 1
ATOM 1833 C CA . ARG B 1 87 ? 3.104 -8.805 -15.102 1 97.06 87 ARG B CA 1
ATOM 1834 C C . ARG B 1 87 ? 1.623 -8.57 -14.82 1 97.06 87 ARG B C 1
ATOM 1836 O O . ARG B 1 87 ? 1.239 -7.492 -14.359 1 97.06 87 ARG B O 1
ATOM 1843 N N . ASP B 1 88 ? 0.771 -9.555 -15.156 1 97.62 88 ASP B N 1
ATOM 1844 C CA . ASP B 1 88 ? -0.649 -9.375 -14.875 1 97.62 88 ASP B CA 1
ATOM 1845 C C . ASP B 1 88 ? -0.892 -9.188 -13.383 1 97.62 88 ASP B C 1
ATOM 1847 O O . ASP B 1 88 ? -0.285 -9.883 -12.555 1 97.62 88 ASP B O 1
ATOM 1851 N N . PRO B 1 89 ? -1.759 -8.234 -12.992 1 98 89 PRO B N 1
ATOM 1852 C CA . PRO B 1 89 ? -2.172 -8.141 -11.594 1 98 89 PRO B CA 1
ATOM 1853 C C . PRO B 1 89 ? -2.977 -9.352 -11.133 1 98 89 PRO B C 1
ATOM 1855 O O . PRO B 1 89 ? -3.799 -9.875 -11.891 1 98 89 PRO B O 1
ATOM 1858 N N . ILE B 1 90 ? -2.686 -9.805 -9.992 1 97.12 90 ILE B N 1
ATOM 1859 C CA . ILE B 1 90 ? -3.371 -10.938 -9.391 1 97.12 90 ILE B CA 1
ATOM 1860 C C . ILE B 1 90 ? -4.367 -10.445 -8.344 1 97.12 90 ILE B C 1
ATOM 1862 O O . ILE B 1 90 ? -5.523 -10.875 -8.328 1 97.12 90 ILE B O 1
ATOM 1866 N N . VAL B 1 91 ? -3.924 -9.578 -7.484 1 97.88 91 VAL B N 1
ATOM 1867 C CA . VAL B 1 91 ? -4.711 -9.148 -6.332 1 97.88 91 VAL B CA 1
ATOM 1868 C C . VAL B 1 91 ? -4.402 -7.691 -6.008 1 97.88 91 VAL B C 1
ATOM 1870 O O . VAL B 1 91 ? -3.258 -7.25 -6.141 1 97.88 91 VAL B O 1
ATOM 1873 N N . LEU B 1 92 ? -5.379 -6.914 -5.664 1 98.69 92 LEU B N 1
ATOM 1874 C CA . LEU B 1 92 ? -5.277 -5.539 -5.18 1 98.69 92 LEU B CA 1
ATOM 1875 C C . LEU B 1 92 ? -6.055 -5.363 -3.879 1 98.69 92 LEU B C 1
ATOM 1877 O O . LEU B 1 92 ? -7.238 -5.695 -3.811 1 98.69 92 LEU B O 1
ATOM 1881 N N . VAL B 1 93 ? -5.391 -4.938 -2.887 1 98.81 93 VAL B N 1
ATOM 1882 C CA . VAL B 1 93 ? -6.02 -4.578 -1.619 1 98.81 93 VAL B CA 1
ATOM 1883 C C . VAL B 1 93 ? -5.727 -3.117 -1.294 1 98.81 93 VAL B C 1
ATOM 1885 O O . VAL B 1 93 ? -4.57 -2.686 -1.331 1 98.81 93 VAL B O 1
ATOM 1888 N N . CYS B 1 94 ? -6.73 -2.367 -1.037 1 98.94 94 CYS B N 1
ATOM 1889 C CA . CYS B 1 94 ? -6.602 -0.98 -0.604 1 98.94 94 CYS B CA 1
ATOM 1890 C C . CYS B 1 94 ? -7.297 -0.758 0.732 1 98.94 94 CYS B C 1
ATOM 1892 O O . CYS B 1 94 ? -8.461 -1.132 0.9 1 98.94 94 CYS B O 1
ATOM 1894 N N . ALA B 1 95 ? -6.633 -0.19 1.622 1 98.94 95 ALA B N 1
ATOM 1895 C CA . ALA B 1 95 ? -7.207 0.164 2.918 1 98.94 95 ALA B CA 1
ATOM 1896 C C . ALA B 1 95 ? -7 1.646 3.223 1 98.94 95 ALA B C 1
ATOM 1898 O O . ALA B 1 95 ? -5.871 2.139 3.201 1 98.94 95 ALA B O 1
ATOM 1899 N N . ALA B 1 96 ? -8.078 2.326 3.443 1 98.81 96 ALA B N 1
ATOM 1900 C CA . ALA B 1 96 ? -8.055 3.742 3.801 1 98.81 96 ALA B CA 1
ATOM 1901 C C . ALA B 1 96 ? -8.461 3.945 5.258 1 98.81 96 ALA B C 1
ATOM 1903 O O . ALA B 1 96 ? -9.422 3.346 5.734 1 98.81 96 ALA B O 1
ATOM 1904 N N . ALA B 1 97 ? -7.695 4.742 5.918 1 98.56 97 ALA B N 1
ATOM 1905 C CA . ALA B 1 97 ? -7.992 5.062 7.312 1 98.56 97 ALA B CA 1
ATOM 1906 C C . ALA B 1 97 ? -7.57 6.488 7.648 1 98.56 97 ALA B C 1
ATOM 1908 O O . ALA B 1 97 ? -6.82 7.113 6.895 1 98.56 97 ALA B O 1
ATOM 1909 N N . ARG B 1 98 ? -8.102 6.957 8.727 1 96.69 98 ARG B N 1
ATOM 1910 C CA . ARG B 1 98 ? -7.699 8.281 9.195 1 96.69 98 ARG B CA 1
ATOM 1911 C C . ARG B 1 98 ? -6.223 8.297 9.57 1 96.69 98 ARG B C 1
ATOM 1913 O O . ARG B 1 98 ? -5.531 9.297 9.367 1 96.69 98 ARG B O 1
ATOM 1920 N N . HIS B 1 99 ? -5.742 7.156 10.07 1 95.06 99 HIS B N 1
ATOM 1921 C CA . HIS B 1 99 ? -4.348 7.031 10.477 1 95.06 99 HIS B CA 1
ATOM 1922 C C . HIS B 1 99 ? -3.656 5.891 9.734 1 95.06 99 HIS B C 1
ATOM 1924 O O . HIS B 1 99 ? -4.254 4.832 9.523 1 95.06 99 HIS B O 1
ATOM 1930 N N . ARG B 1 100 ? -2.34 6.09 9.508 1 96.31 100 ARG B N 1
ATOM 1931 C CA . ARG B 1 100 ? -1.598 5.184 8.641 1 96.31 100 ARG B CA 1
ATOM 1932 C C . ARG B 1 100 ? -1.513 3.789 9.25 1 96.31 100 ARG B C 1
ATOM 1934 O O . ARG B 1 100 ? -1.561 2.787 8.531 1 96.31 100 ARG B O 1
ATOM 1941 N N . ARG B 1 101 ? -1.417 3.711 10.555 1 96.25 101 ARG B N 1
ATOM 1942 C CA . ARG B 1 101 ? -1.188 2.428 11.211 1 96.25 101 ARG B CA 1
ATOM 1943 C C . ARG B 1 101 ? -2.363 1.481 10.992 1 96.25 101 ARG B C 1
ATOM 1945 O O . ARG B 1 101 ? -2.17 0.284 10.773 1 96.25 101 ARG B O 1
ATOM 1952 N N . ASP B 1 102 ? -3.531 2.047 11.07 1 97.88 102 ASP B N 1
ATOM 1953 C CA . ASP B 1 102 ? -4.727 1.241 10.836 1 97.88 102 ASP B CA 1
ATOM 1954 C C . ASP B 1 102 ? -4.773 0.727 9.398 1 97.88 102 ASP B C 1
ATOM 1956 O O . ASP B 1 102 ? -5.129 -0.429 9.156 1 97.88 102 ASP B O 1
ATOM 1960 N N . ALA B 1 103 ? -4.418 1.562 8.469 1 98.62 103 ALA B N 1
ATOM 1961 C CA . ALA B 1 103 ? -4.41 1.169 7.062 1 98.62 103 ALA B CA 1
ATOM 1962 C C . ALA B 1 103 ? -3.379 0.074 6.805 1 98.62 103 ALA B C 1
ATOM 1964 O O . ALA B 1 103 ? -3.668 -0.913 6.125 1 98.62 103 ALA B O 1
ATOM 1965 N N . PHE B 1 104 ? -2.137 0.226 7.398 1 98.5 104 PHE B N 1
ATOM 1966 C CA . PHE B 1 104 ? -1.101 -0.79 7.254 1 98.5 104 PHE B CA 1
ATOM 1967 C C . PHE B 1 104 ? -1.559 -2.117 7.848 1 98.5 104 PHE B C 1
ATOM 1969 O O . PHE B 1 104 ? -1.441 -3.162 7.203 1 98.5 104 PHE B O 1
ATOM 1976 N N . ALA B 1 105 ? -2.096 -2.029 9.031 1 97.94 105 ALA B N 1
ATOM 1977 C CA . ALA B 1 105 ? -2.502 -3.244 9.734 1 97.94 105 ALA B CA 1
ATOM 1978 C C . ALA B 1 105 ? -3.596 -3.98 8.961 1 97.94 105 ALA B C 1
ATOM 1980 O O . ALA B 1 105 ? -3.521 -5.199 8.781 1 97.94 105 ALA B O 1
ATOM 1981 N N . ALA B 1 106 ? -4.551 -3.27 8.508 1 98.5 106 ALA B N 1
ATOM 1982 C CA . ALA B 1 106 ? -5.684 -3.879 7.816 1 98.5 106 ALA B CA 1
ATOM 1983 C C . ALA B 1 106 ? -5.242 -4.527 6.508 1 98.5 106 ALA B C 1
ATOM 1985 O O . ALA B 1 106 ? -5.605 -5.672 6.223 1 98.5 106 ALA B O 1
ATOM 1986 N N . ALA B 1 107 ? -4.477 -3.793 5.703 1 98.69 107 ALA B N 1
ATOM 1987 C CA . ALA B 1 107 ? -4.02 -4.336 4.426 1 98.69 107 ALA B CA 1
ATOM 1988 C C . ALA B 1 107 ? -3.166 -5.586 4.637 1 98.69 107 ALA B C 1
ATOM 1990 O O . ALA B 1 107 ? -3.33 -6.582 3.93 1 98.69 107 ALA B O 1
ATOM 1991 N N . ASP B 1 108 ? -2.281 -5.465 5.594 1 97.62 108 ASP B N 1
ATOM 1992 C CA . ASP B 1 108 ? -1.4 -6.586 5.906 1 97.62 108 ASP B CA 1
ATOM 1993 C C . ASP B 1 108 ?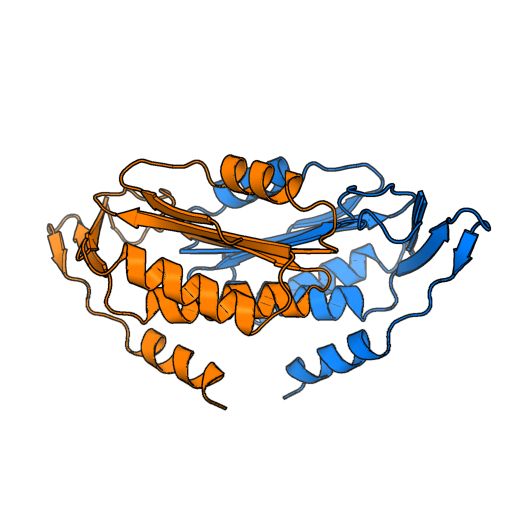 -2.201 -7.789 6.398 1 97.62 108 ASP B C 1
ATOM 1995 O O . ASP B 1 108 ? -1.978 -8.914 5.949 1 97.62 108 ASP B O 1
ATOM 1999 N N . TYR B 1 109 ? -3.143 -7.57 7.266 1 96.81 109 TYR B N 1
ATOM 2000 C CA . TYR B 1 109 ? -4.02 -8.609 7.801 1 96.81 109 TYR B CA 1
ATOM 2001 C C . TYR B 1 109 ? -4.793 -9.297 6.68 1 96.81 109 TYR B C 1
ATOM 2003 O O . TYR B 1 109 ? -4.836 -10.531 6.617 1 96.81 109 TYR B O 1
ATOM 2011 N N . VAL B 1 110 ? -5.387 -8.516 5.812 1 97.5 110 VAL B N 1
ATOM 2012 C CA . VAL B 1 110 ? -6.188 -9.047 4.715 1 97.5 110 VAL B CA 1
ATOM 2013 C C . VAL B 1 110 ? -5.312 -9.922 3.814 1 97.5 110 VAL B C 1
ATOM 2015 O O . VAL B 1 110 ? -5.699 -11.039 3.455 1 97.5 110 VAL B O 1
ATOM 2018 N N . MET B 1 111 ? -4.109 -9.484 3.545 1 96.44 111 MET B N 1
ATOM 2019 C CA . MET B 1 111 ? -3.232 -10.227 2.645 1 96.44 111 MET B CA 1
ATOM 2020 C C . MET B 1 111 ? -2.775 -11.531 3.285 1 96.44 111 MET B C 1
ATOM 2022 O O . MET B 1 111 ? -2.691 -12.562 2.613 1 96.44 111 MET B O 1
ATOM 2026 N N . ASP B 1 112 ? -2.457 -11.453 4.586 1 93.44 112 ASP B N 1
ATOM 2027 C CA . ASP B 1 112 ? -2.074 -12.68 5.273 1 93.44 112 ASP B CA 1
ATOM 2028 C C . ASP B 1 112 ? -3.178 -13.734 5.172 1 93.44 112 ASP B C 1
ATOM 2030 O O . ASP B 1 112 ? -2.902 -14.906 4.914 1 93.44 112 ASP B O 1
ATOM 2034 N N . HIS B 1 113 ? -4.375 -13.281 5.285 1 91.5 113 HIS B N 1
ATOM 2035 C CA . HIS B 1 113 ? -5.5 -14.211 5.277 1 91.5 113 HIS B CA 1
ATOM 2036 C C . HIS B 1 113 ? -5.812 -14.688 3.859 1 91.5 113 HIS B C 1
ATOM 2038 O O . HIS B 1 113 ? -6.113 -15.859 3.643 1 91.5 113 HIS B O 1
ATOM 2044 N N . LEU B 1 114 ? -5.738 -13.781 2.873 1 90.44 114 LEU B N 1
ATOM 2045 C CA . LEU B 1 114 ? -5.996 -14.141 1.482 1 90.44 114 LEU B CA 1
ATOM 2046 C C . LEU B 1 114 ? -5.012 -15.203 1.008 1 90.44 114 LEU B C 1
ATOM 2048 O O . LEU B 1 114 ? -5.379 -16.094 0.237 1 90.44 114 LEU B O 1
ATOM 2052 N N . LYS B 1 115 ? -3.773 -15.109 1.484 1 86.19 115 LYS B N 1
ATOM 2053 C CA . LYS B 1 115 ? -2.725 -16 0.996 1 86.19 115 LYS B CA 1
ATOM 2054 C C . LYS B 1 115 ? -2.707 -17.312 1.777 1 86.19 115 LYS B C 1
ATOM 2056 O O . LYS B 1 115 ? -2.178 -18.312 1.299 1 86.19 115 LYS B O 1
ATOM 2061 N N . SER B 1 116 ? -3.197 -17.219 2.904 1 77.75 116 SER B N 1
ATOM 2062 C CA . SER B 1 116 ? -3.148 -18.406 3.744 1 77.75 116 SER B CA 1
ATOM 2063 C C . SER B 1 116 ? -4.398 -19.266 3.559 1 77.75 116 SER B C 1
ATOM 2065 O O . SER B 1 116 ? -4.344 -20.484 3.715 1 77.75 116 SER B O 1
ATOM 2067 N N . GLU B 1 117 ? -5.469 -18.531 3.184 1 67.25 117 GLU B N 1
ATOM 2068 C CA . GLU B 1 117 ? -6.707 -19.297 3.123 1 67.25 117 GLU B CA 1
ATOM 2069 C C . GLU B 1 117 ? -6.82 -20.062 1.805 1 67.25 117 GLU B C 1
ATOM 2071 O O . GLU B 1 117 ? -6.285 -19.625 0.783 1 67.25 117 GLU B O 1
ATOM 2076 N N . SER B 1 118 ? -6.875 -21.25 1.809 1 66.12 118 SER B N 1
ATOM 2077 C CA . SER B 1 118 ? -6.926 -22.219 0.73 1 66.12 118 SER B CA 1
ATOM 2078 C C . SER B 1 118 ? -8.164 -22.031 -0.14 1 66.12 118 SER B C 1
ATOM 2080 O O . SER B 1 118 ? -8.891 -22.984 -0.42 1 66.12 118 SER B O 1
ATOM 2082 N N . TRP B 1 119 ? -8.328 -20.75 -0.561 1 81.94 119 TRP B N 1
ATOM 2083 C CA . TRP B 1 119 ? -9.484 -20.469 -1.412 1 81.94 119 TRP B CA 1
ATOM 2084 C C . TRP B 1 119 ? -9.117 -20.609 -2.887 1 81.94 119 TRP B C 1
ATOM 2086 O O . TRP B 1 119 ? -9.992 -20.781 -3.738 1 81.94 119 TRP B O 1
ATOM 2096 N N . PHE B 1 120 ? -7.812 -20.516 -3.059 1 88.44 120 PHE B N 1
ATOM 2097 C CA . PHE B 1 120 ? -7.328 -20.594 -4.434 1 88.44 120 PHE B CA 1
ATOM 2098 C C . PHE B 1 120 ? -6.293 -21.703 -4.59 1 88.44 120 PHE B C 1
ATOM 2100 O O . PHE B 1 120 ? -5.473 -21.922 -3.693 1 88.44 120 PHE B O 1
ATOM 2107 N N . TRP B 1 121 ? -6.41 -22.375 -5.723 1 89.69 121 TRP B N 1
ATOM 2108 C CA . TRP B 1 121 ? -5.355 -23.297 -6.137 1 89.69 121 TRP B CA 1
ATOM 2109 C C . TRP B 1 121 ? -4.578 -22.734 -7.324 1 89.69 121 TRP B C 1
ATOM 2111 O O . TRP B 1 121 ? -5.152 -22.062 -8.188 1 89.69 121 TRP B O 1
ATOM 2121 N N . LYS B 1 122 ? -3.346 -23.031 -7.258 1 92.5 122 LYS B N 1
ATOM 2122 C CA . LYS B 1 122 ? -2.469 -22.375 -8.227 1 92.5 122 LYS B CA 1
ATOM 2123 C C . LYS B 1 122 ? -1.709 -23.406 -9.055 1 92.5 122 LYS B C 1
ATOM 2125 O O . LYS B 1 122 ? -1.189 -24.391 -8.516 1 92.5 122 LYS B O 1
ATOM 2130 N N . ARG B 1 123 ? -1.69 -23.25 -10.328 1 94.75 123 ARG B N 1
ATOM 2131 C CA . ARG B 1 123 ? -0.734 -23.969 -11.156 1 94.75 123 ARG B CA 1
ATOM 2132 C C . ARG B 1 123 ? 0.014 -23.016 -12.086 1 94.75 123 ARG B C 1
ATOM 2134 O O . ARG B 1 123 ? -0.49 -21.938 -12.414 1 94.75 123 ARG B O 1
ATOM 2141 N N . GLU B 1 124 ? 1.224 -23.438 -12.492 1 96 124 GLU B N 1
ATOM 2142 C CA . GLU B 1 124 ? 2.08 -22.609 -13.328 1 96 124 GLU B CA 1
ATOM 2143 C C . GLU B 1 124 ? 2.514 -23.359 -14.586 1 96 124 GLU B C 1
ATOM 2145 O O . GLU B 1 124 ? 2.631 -24.594 -14.57 1 96 124 GLU B O 1
ATOM 2150 N N . LYS B 1 125 ? 2.691 -22.609 -15.602 1 97.19 125 LYS B N 1
ATOM 2151 C CA . LYS B 1 125 ? 3.182 -23.141 -16.859 1 97.19 125 LYS B CA 1
ATOM 2152 C C . LYS B 1 125 ? 4.613 -22.688 -17.141 1 97.19 125 LYS B C 1
ATOM 2154 O O . LYS B 1 125 ? 4.914 -21.5 -17.078 1 97.19 125 LYS B O 1
ATOM 2159 N N . THR B 1 126 ? 5.477 -23.625 -17.391 1 96.12 126 THR B N 1
ATOM 2160 C CA . THR B 1 126 ? 6.836 -23.375 -17.844 1 96.12 126 THR B CA 1
ATOM 2161 C C . THR B 1 126 ? 7.086 -24.062 -19.188 1 96.12 126 THR B C 1
ATOM 2163 O O . THR B 1 126 ? 6.152 -24.547 -19.828 1 96.12 126 THR B O 1
ATOM 2166 N N . ALA B 1 127 ? 8.281 -23.953 -19.578 1 95.38 127 ALA B N 1
ATOM 2167 C CA . ALA B 1 127 ? 8.641 -24.625 -20.828 1 95.38 127 ALA B CA 1
ATOM 2168 C C . ALA B 1 127 ? 8.336 -26.125 -20.734 1 95.38 127 ALA B C 1
ATOM 2170 O O . ALA B 1 127 ? 8.07 -26.766 -21.75 1 95.38 127 ALA B O 1
ATOM 2171 N N . ALA B 1 128 ? 8.328 -26.641 -19.547 1 95.94 128 ALA B N 1
ATOM 2172 C CA . ALA B 1 128 ? 8.125 -28.062 -19.312 1 95.94 128 ALA B CA 1
ATOM 2173 C C . ALA B 1 128 ? 6.641 -28.406 -19.219 1 95.94 128 ALA B C 1
ATOM 2175 O O . ALA B 1 128 ? 6.262 -29.578 -19.156 1 95.94 128 ALA B O 1
ATOM 2176 N N . GLY B 1 129 ? 5.77 -27.453 -19.203 1 96.12 129 GLY B N 1
ATOM 2177 C CA . GLY B 1 129 ? 4.336 -27.672 -19.109 1 96.12 129 GLY B CA 1
ATOM 2178 C C . GLY B 1 129 ? 3.734 -27.141 -17.812 1 96.12 129 GLY B C 1
ATOM 2179 O O . GLY B 1 129 ? 4.352 -26.328 -17.125 1 96.12 129 GLY B O 1
ATOM 2180 N N . TRP B 1 130 ? 2.455 -27.516 -17.547 1 95.69 130 TRP B N 1
ATOM 2181 C CA . TRP B 1 130 ? 1.73 -27.062 -16.359 1 95.69 130 TRP B CA 1
ATOM 2182 C C . TRP B 1 130 ? 2.096 -27.922 -15.156 1 95.69 130 TRP B C 1
ATOM 2184 O O . TRP B 1 130 ? 2.227 -29.141 -15.258 1 95.69 130 TRP B O 1
ATOM 2194 N N . HIS B 1 131 ? 2.268 -27.281 -14.008 1 94.38 131 HIS B N 1
ATOM 2195 C CA . HIS B 1 131 ? 2.467 -28.016 -12.758 1 94.38 131 HIS B CA 1
ATOM 2196 C C . HIS B 1 131 ? 1.779 -27.312 -11.594 1 94.38 131 HIS B C 1
ATOM 2198 O O . HIS B 1 131 ? 1.67 -26.078 -11.578 1 94.38 131 HIS B O 1
ATOM 2204 N N . TRP B 1 132 ? 1.348 -28.062 -10.688 1 92.19 132 TRP B N 1
ATOM 2205 C CA . TRP B 1 132 ? 0.674 -27.547 -9.508 1 92.19 132 TRP B CA 1
ATOM 2206 C C . TRP B 1 132 ? 1.683 -26.984 -8.508 1 92.19 132 TRP B C 1
ATOM 2208 O O . TRP B 1 132 ? 2.752 -27.562 -8.312 1 92.19 132 TRP B O 1
ATOM 2218 N N . VAL B 1 133 ? 1.245 -25.844 -7.977 1 88.31 133 VAL B N 1
ATOM 2219 C CA . VAL B 1 133 ? 2.07 -25.203 -6.957 1 88.31 133 VAL B CA 1
ATOM 2220 C C . VAL B 1 133 ? 1.494 -25.5 -5.57 1 88.31 133 VAL B C 1
ATOM 2222 O O . VAL B 1 133 ? 0.31 -25.266 -5.324 1 88.31 133 VAL B O 1
ATOM 2225 N N . GLU B 1 134 ? 2.309 -26.031 -4.68 1 81.06 134 GLU B N 1
ATOM 2226 C CA . GLU B 1 134 ? 1.891 -26.297 -3.305 1 81.06 134 GLU B CA 1
ATOM 2227 C C . GLU B 1 134 ? 1.892 -25.016 -2.471 1 81.06 134 GLU B C 1
ATOM 2229 O O . GLU B 1 134 ? 2.732 -24.141 -2.674 1 81.06 134 GLU B O 1
ATOM 2234 N N . PRO B 1 135 ? 0.886 -25.016 -1.57 1 75.19 135 PRO B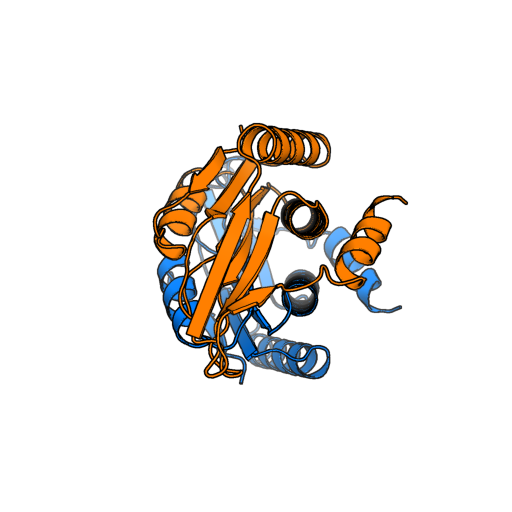 N 1
ATOM 2235 C CA . PRO B 1 135 ? 0.914 -23.859 -0.667 1 75.19 135 PRO B CA 1
ATOM 2236 C C . PRO B 1 135 ? 2.23 -23.734 0.096 1 75.19 135 PRO B C 1
ATOM 2238 O O . PRO B 1 135 ? 2.863 -24.75 0.407 1 75.19 135 PRO B O 1
ATOM 2241 N N . ARG B 1 136 ? 2.631 -22.516 0.322 1 73.62 136 ARG B N 1
ATOM 2242 C CA . ARG B 1 136 ? 3.865 -22.281 1.065 1 73.62 136 ARG B CA 1
ATOM 2243 C C . ARG B 1 136 ? 3.613 -22.328 2.57 1 73.62 136 ARG B C 1
ATOM 2245 O O . ARG B 1 136 ? 2.699 -21.672 3.07 1 73.62 136 ARG B O 1
ATOM 2252 N N . ALA B 1 137 ? 4.43 -23.031 3.268 1 73.75 137 ALA B N 1
ATOM 2253 C CA . ALA B 1 137 ? 4.324 -23.141 4.719 1 73.75 137 ALA B CA 1
ATOM 2254 C C . ALA B 1 137 ? 4.379 -21.766 5.371 1 73.75 137 ALA B C 1
ATOM 2256 O O . ALA B 1 137 ? 3.715 -21.516 6.383 1 73.75 137 ALA B O 1
ATOM 2257 N N . GLN B 1 138 ? 5.047 -20.812 4.727 1 72 138 GLN B N 1
ATOM 2258 C CA . GLN B 1 138 ? 5.234 -19.469 5.266 1 72 138 GLN B CA 1
ATOM 2259 C C . GLN B 1 138 ? 3.916 -18.703 5.312 1 72 138 GLN B C 1
ATOM 2261 O O . GLN B 1 138 ? 3.709 -17.875 6.199 1 72 138 GLN B O 1
ATOM 2266 N N . ASP B 1 139 ? 3.016 -19.016 4.527 1 75 139 ASP B N 1
ATOM 2267 C CA . ASP B 1 139 ? 1.734 -18.312 4.496 1 75 139 ASP B CA 1
ATOM 2268 C C . ASP B 1 139 ? 0.91 -18.625 5.742 1 75 139 ASP B C 1
ATOM 2270 O O . ASP B 1 139 ? 0.252 -17.734 6.293 1 75 139 ASP B O 1
ATOM 2274 N N . HIS B 1 140 ? 1.072 -19.875 6.184 1 75.19 140 HIS B N 1
ATOM 2275 C CA . HIS B 1 140 ? 0.358 -20.25 7.398 1 75.19 140 HIS B CA 1
ATOM 2276 C C . HIS B 1 140 ? 1.006 -19.641 8.633 1 75.19 140 HIS B C 1
ATOM 2278 O O . HIS B 1 140 ? 0.311 -19.234 9.57 1 75.19 140 HIS B O 1
ATOM 2284 N N . ASP B 1 141 ? 2.309 -19.484 8.555 1 77.25 141 ASP B N 1
ATOM 2285 C CA . ASP B 1 141 ? 3.037 -18.891 9.672 1 77.25 141 ASP B CA 1
ATOM 2286 C C . ASP B 1 141 ? 2.705 -17.406 9.812 1 77.25 141 ASP B C 1
ATOM 2288 O O . ASP B 1 141 ? 2.662 -16.891 10.93 1 77.25 141 ASP B O 1
ATOM 2292 N N . ASP B 1 142 ? 2.357 -16.828 8.75 1 78.19 142 ASP B N 1
ATOM 2293 C CA . ASP B 1 142 ? 2.072 -15.398 8.758 1 78.19 142 ASP B CA 1
ATOM 2294 C C . ASP B 1 142 ? 0.785 -15.094 9.523 1 78.19 142 ASP B C 1
ATOM 2296 O O . ASP B 1 142 ? 0.64 -14.016 10.102 1 78.19 142 ASP B O 1
ATOM 2300 N N . LEU B 1 143 ? -0.076 -16.031 9.648 1 78.56 143 LEU B N 1
ATOM 2301 C CA . LEU B 1 143 ? -1.339 -15.82 10.352 1 78.56 143 LEU B CA 1
ATOM 2302 C C . LEU B 1 143 ? -1.117 -15.742 11.859 1 78.56 143 LEU B C 1
ATOM 2304 O O . LEU B 1 143 ? -1.925 -15.156 12.578 1 78.56 143 LEU B O 1
ATOM 2308 N N . SER B 1 144 ? -0.029 -16.375 12.258 1 75.12 144 SER B N 1
ATOM 2309 C CA . SER B 1 144 ? 0.243 -16.453 13.688 1 75.12 144 SER B CA 1
ATOM 2310 C C . SER B 1 144 ? 0.485 -15.078 14.281 1 75.12 144 SER B C 1
ATOM 2312 O O . SER B 1 144 ? 0.281 -14.867 15.477 1 75.12 144 SER B O 1
ATOM 2314 N N . ARG B 1 145 ? 0.779 -14.117 13.445 1 74.69 145 ARG B N 1
ATOM 2315 C CA . ARG B 1 145 ? 1.06 -12.758 13.891 1 74.69 145 ARG B CA 1
ATOM 2316 C C . ARG B 1 145 ? -0.209 -12.07 14.383 1 74.69 145 ARG B C 1
ATOM 2318 O O . ARG B 1 145 ? -0.141 -11.047 15.07 1 74.69 145 ARG B O 1
ATOM 2325 N N . TRP B 1 146 ? -1.274 -12.672 14.086 1 75.38 146 TRP B N 1
ATOM 2326 C CA . TRP B 1 146 ? -2.521 -11.984 14.398 1 75.38 146 TRP B CA 1
ATOM 2327 C C . TRP B 1 146 ? -3.246 -12.664 15.555 1 75.38 146 TRP B C 1
ATOM 2329 O O . TRP B 1 146 ? -4.324 -12.227 15.961 1 75.38 146 TRP B O 1
ATOM 2339 N N . ARG B 1 147 ? -2.783 -13.82 15.906 1 67.69 147 ARG B N 1
ATOM 2340 C CA . ARG B 1 147 ? -3.41 -14.562 17 1 67.69 147 ARG B CA 1
ATOM 2341 C C . ARG B 1 147 ? -3.043 -13.969 18.344 1 67.69 147 ARG B C 1
ATOM 2343 O O . ARG B 1 147 ? -3.689 -14.258 19.359 1 67.69 147 ARG B O 1
ATOM 2350 N N . ALA B 1 148 ? -2.066 -13.031 18.547 1 51.34 148 ALA B N 1
ATOM 2351 C CA . ALA B 1 148 ? -1.717 -12.617 19.906 1 51.34 148 ALA B CA 1
ATOM 2352 C C . ALA B 1 148 ? -2.588 -11.445 20.359 1 51.34 148 ALA B C 1
ATOM 2354 O O . ALA B 1 148 ? -3.014 -10.625 19.547 1 51.34 148 ALA B O 1
#

Sequence (296 aa):
MARVRLALDAFEPADEIAAFNALHPAAGGIVTFLGQVREGGGVEALELQHYAPMTLPGMEELARVAERRWPLEGLLIVHRSGVMKPRDPIVLVCAAARHRRDAFAAADYVMDHLKSESWFWKREKTAAGWHWVEPRAQDHDDLSRWRAMARVRLALDAFEPADEIAAFNALHPAAGGIVTFLGQVREGGGVEALELQHYAPMTLPGMEELARVAERRWPLEGLLIVHRSGVMKPRDPIVLVCAAARHRRDAFAAADYVMDHLKSESWFWKREKTAAGWHWVEPRAQDHDDLSRWRA

Secondary structure (DSSP, 8-state):
--EEEEESS---HHHHHHHHHHH-TT-SEEEEEEEEPPS-TT--EEEEEE-HHHHHHHHHHHHHHHHHHS-EEEEEEEEE-EEE-TT-EEEEEEEEESSHHHHHHHHHHHHHHHHHSTTEEEEEEETTEEEEEPPPHHHHHHHGGG--/--EEEEESS---HHHHHHHHHHH-TT-SEEEEEEEEPPS-TT--EEEEEE-HHHHHHHHHHHHHHHHHHS-EEEEEEEEE-EEE-TT-EEEEEEEEESSHHHHHHHHHHHHHHHHHSTTEEEEEEETTEEEEEPPPHHHHHHHGGG--

Radius of gyration: 19.31 Å; Cα contacts (8 Å, |Δi|>4): 622; chains: 2; bounding box: 40×59×42 Å

Organism: Novosphingobium aromaticivorans (strain ATCC 700278 / DSM 12444 / CCUG 56034 / CIP 105152 / NBRC 16084 / F199) (NCBI:txid279238)

Nearest PDB structures (foldseek):
  1nvi-assembly1_E-2  TM=9.304E-01  e=1.819E-18  Escherichia coli
  7l32-assembly2_B  TM=8.523E-01  e=5.178E-18  Burkholderia ambifaria MC40-6
  1nvj-assembly2_D  TM=8.756E-01  e=7.964E-16  Escherichia coli
  1nvj-assembly2_C  TM=8.960E-01  e=5.588E-14  Escherichia coli
  4ap8-assembly1_A  TM=9.076E-01  e=1.570E-12  Homo sapiens